Protein AF-A0A7S0QLI8-F1 (afdb_monomer_lite)

Sequence (250 aa):
MMLRKWISLLSIVDKEELALHLGVPSNIPEQQFENLIFNQLLIAASNPEIQKSFRTWSPSILIALAQCGQLRSALCNSSYEEQLHHDHPHCSHHPCHRETQILAGALRSSQSNLLNALEDGRRLQAALAESERLFQDAAAARDELRGRLLSTENEGAALRDRVSDLEEESQRIQMALEQSERDRDQSVQLGEILSDRVGELEHELLLHRSRYDAALERLRTYEDVVAWGGANDAAASAAPPPDPPTPTPA

Structure (mmCIF, N/CA/C/O backbone):
data_AF-A0A7S0QLI8-F1
#
_entry.id   AF-A0A7S0QLI8-F1
#
loop_
_atom_site.group_PDB
_atom_site.id
_atom_site.type_symbol
_atom_site.label_atom_id
_atom_site.label_alt_id
_atom_site.label_comp_id
_atom_site.label_asym_id
_atom_site.label_entity_id
_atom_site.label_seq_id
_atom_site.pdbx_PDB_ins_code
_atom_site.Cartn_x
_atom_site.Cartn_y
_atom_site.Cartn_z
_atom_site.occupancy
_atom_site.B_iso_or_equiv
_atom_site.auth_seq_id
_atom_site.auth_comp_id
_atom_site.auth_asym_id
_atom_site.auth_atom_id
_atom_site.pdbx_PDB_model_num
ATOM 1 N N . MET A 1 1 ? -18.492 1.416 77.262 1.00 50.75 1 MET A N 1
ATOM 2 C CA . MET A 1 1 ? -18.424 0.702 75.962 1.00 50.75 1 MET A CA 1
ATOM 3 C C . MET A 1 1 ? -19.467 1.198 74.946 1.00 50.75 1 MET A C 1
ATOM 5 O O . MET A 1 1 ? -19.145 1.258 73.768 1.00 50.75 1 MET A O 1
ATOM 9 N N . MET A 1 2 ? -20.667 1.620 75.376 1.00 52.66 2 MET A N 1
ATOM 10 C CA . MET A 1 2 ? -21.747 2.105 74.489 1.00 52.66 2 MET A CA 1
ATOM 11 C C . MET A 1 2 ? -21.433 3.428 73.759 1.00 52.66 2 MET A C 1
ATOM 13 O O . MET A 1 2 ? -21.710 3.529 72.569 1.00 52.66 2 MET A O 1
ATOM 17 N N . LEU A 1 3 ? -20.763 4.388 74.418 1.00 51.84 3 LEU A N 1
ATOM 18 C CA . LEU A 1 3 ? -20.371 5.668 73.798 1.00 51.84 3 LEU A CA 1
ATOM 19 C C . LEU A 1 3 ? -19.498 5.490 72.541 1.00 51.84 3 LEU A C 1
ATOM 21 O O . LEU A 1 3 ? -19.695 6.183 71.554 1.00 51.84 3 LEU A O 1
ATOM 25 N N . ARG A 1 4 ? -18.573 4.517 72.534 1.00 55.62 4 ARG A N 1
ATOM 26 C CA . ARG A 1 4 ? -17.672 4.286 71.387 1.00 55.62 4 ARG A CA 1
ATOM 27 C C . ARG A 1 4 ? -18.399 3.776 70.140 1.00 55.62 4 ARG A C 1
ATOM 29 O O . ARG A 1 4 ? -18.013 4.136 69.036 1.00 55.62 4 ARG A O 1
ATOM 36 N N . LYS A 1 5 ? -19.449 2.959 70.302 1.00 60.16 5 LYS A N 1
ATOM 37 C CA . LYS A 1 5 ? -20.289 2.521 69.171 1.00 60.16 5 LYS A CA 1
ATOM 38 C C . LYS A 1 5 ? -21.099 3.684 68.597 1.00 60.16 5 LYS A C 1
ATOM 40 O O . LYS A 1 5 ? -21.272 3.759 67.391 1.00 60.16 5 LYS A O 1
ATOM 45 N N . TRP A 1 6 ? -21.532 4.598 69.461 1.00 62.09 6 TRP A N 1
ATOM 46 C CA . TRP A 1 6 ? -22.263 5.805 69.083 1.00 62.09 6 TRP A CA 1
ATOM 47 C C . TRP A 1 6 ? -21.411 6.795 68.283 1.00 62.09 6 TRP A C 1
ATOM 49 O O . TRP A 1 6 ? -21.845 7.279 67.244 1.00 62.09 6 TRP A O 1
ATOM 59 N N . ILE A 1 7 ? -20.170 7.024 68.717 1.00 61.66 7 ILE A N 1
ATOM 60 C CA . ILE A 1 7 ? -19.207 7.890 68.017 1.00 61.66 7 ILE A CA 1
ATOM 61 C C . ILE A 1 7 ? -18.944 7.376 66.589 1.00 61.66 7 ILE A C 1
ATOM 63 O O . ILE A 1 7 ? -18.911 8.156 65.642 1.00 61.66 7 ILE A O 1
ATOM 67 N N . SER A 1 8 ? -18.862 6.054 66.402 1.00 62.56 8 SER A N 1
ATOM 68 C CA . SER A 1 8 ? -18.679 5.436 65.077 1.00 62.56 8 SER A CA 1
ATOM 69 C C . SER A 1 8 ? -19.907 5.517 64.158 1.00 62.56 8 SER A C 1
ATOM 71 O O . SER A 1 8 ? -19.781 5.260 62.965 1.00 62.56 8 SER A O 1
ATOM 73 N N . LEU A 1 9 ? -21.094 5.812 64.693 1.00 61.16 9 LEU A N 1
ATOM 74 C CA . LEU A 1 9 ? -22.314 6.012 63.902 1.00 61.16 9 LEU A CA 1
ATOM 75 C C . LEU A 1 9 ? -22.480 7.482 63.515 1.00 61.16 9 LEU A C 1
ATOM 77 O O . LEU A 1 9 ? -22.910 7.779 62.404 1.00 61.16 9 LEU A O 1
ATOM 81 N N . LEU A 1 10 ? -22.067 8.398 64.396 1.00 63.12 10 LEU A N 1
ATOM 82 C CA . LEU A 1 10 ? -22.012 9.830 64.104 1.00 63.12 10 LEU A CA 1
ATOM 83 C C . LEU A 1 10 ? -20.990 10.175 63.015 1.00 63.12 10 LEU A C 1
ATOM 85 O O . LEU A 1 10 ? -21.183 11.160 62.317 1.00 63.12 10 LEU A O 1
ATOM 89 N N . SER A 1 11 ? -19.951 9.357 62.806 1.00 67.31 11 SER A N 1
ATOM 90 C CA . SER A 1 11 ? -18.995 9.563 61.707 1.00 67.31 11 SER A CA 1
ATOM 91 C C . SER A 1 11 ? -19.577 9.306 60.312 1.00 67.31 11 SER A C 1
ATOM 93 O O . SER A 1 11 ? -18.925 9.622 59.323 1.00 67.31 11 SER A O 1
ATOM 95 N N . ILE A 1 12 ? -20.763 8.693 60.221 1.00 66.69 12 ILE A N 1
ATOM 96 C CA . ILE A 1 12 ? -21.468 8.418 58.957 1.00 66.69 12 ILE A CA 1
ATOM 97 C C . ILE A 1 12 ? -22.424 9.569 58.604 1.00 66.69 12 ILE A C 1
ATOM 99 O O . ILE A 1 12 ? -22.834 9.704 57.454 1.00 66.69 12 ILE A O 1
ATOM 103 N N . VAL A 1 13 ? -22.793 10.398 59.584 1.00 69.31 13 VAL A N 1
ATOM 104 C CA . VAL A 1 13 ? -23.743 11.496 59.402 1.00 69.31 13 VAL A CA 1
ATOM 105 C C . VAL A 1 13 ? -22.980 12.794 59.170 1.00 69.31 13 VAL A C 1
ATOM 107 O O . VAL A 1 13 ? -22.045 13.103 59.908 1.00 69.31 13 VAL A O 1
ATOM 110 N N . ASP A 1 14 ? -23.386 13.559 58.158 1.00 80.62 14 ASP A N 1
ATOM 111 C CA . ASP A 1 14 ? -22.805 14.872 57.896 1.00 80.62 14 ASP A CA 1
ATOM 112 C C . ASP A 1 14 ? -23.055 15.799 59.098 1.00 80.62 14 ASP A C 1
ATOM 114 O O . ASP A 1 14 ? -24.194 16.049 59.511 1.00 80.62 14 ASP A O 1
ATOM 118 N N . LYS A 1 15 ? -21.965 16.278 59.706 1.00 77.81 15 LYS A N 1
ATOM 119 C CA . LYS A 1 15 ? -22.008 17.109 60.912 1.00 77.81 15 LYS A CA 1
ATOM 120 C C . LYS A 1 15 ? -22.694 18.446 60.647 1.00 77.81 15 LYS A C 1
ATOM 122 O O . LYS A 1 15 ? -23.355 18.962 61.547 1.00 77.81 15 LYS A O 1
ATOM 127 N N . GLU A 1 16 ? -22.553 18.997 59.444 1.00 80.25 16 GLU A N 1
ATOM 128 C CA . GLU A 1 16 ? -23.154 20.284 59.088 1.00 80.25 16 GLU A CA 1
ATOM 129 C C . GLU A 1 16 ? -24.670 20.151 58.928 1.00 80.25 16 GLU A C 1
ATOM 131 O O . GLU A 1 16 ? -25.426 20.968 59.458 1.00 80.25 16 GLU A O 1
ATOM 136 N N . GLU A 1 17 ? -25.118 19.066 58.294 1.00 79.38 17 GLU A N 1
ATOM 137 C CA . GLU A 1 17 ? -26.537 18.738 58.142 1.00 79.38 17 GLU A CA 1
ATOM 138 C C . GLU A 1 17 ? -27.205 18.518 59.511 1.00 79.38 17 GLU A C 1
ATOM 140 O O . GLU A 1 17 ? -28.275 19.067 59.798 1.00 79.38 17 GLU A O 1
ATOM 145 N N . LEU A 1 18 ? -26.538 17.781 60.407 1.00 76.44 18 LEU A N 1
ATOM 146 C CA . LEU A 1 18 ? -27.054 17.508 61.747 1.00 76.44 18 LEU A CA 1
ATOM 147 C C . LEU A 1 18 ? -27.109 18.772 62.622 1.00 76.44 18 LEU A C 1
ATOM 149 O O . LEU A 1 18 ? -28.085 18.986 63.345 1.00 76.44 18 LEU A O 1
ATOM 153 N N . ALA A 1 19 ? -26.082 19.624 62.551 1.00 80.75 19 ALA A N 1
ATOM 154 C CA . ALA A 1 19 ? -26.035 20.891 63.278 1.00 80.75 19 ALA A CA 1
ATOM 155 C C . ALA A 1 19 ? -27.158 21.838 62.831 1.00 80.75 19 ALA A C 1
ATOM 157 O O . ALA A 1 19 ? -27.831 22.441 63.671 1.00 80.75 19 ALA A O 1
ATOM 158 N N . LEU A 1 20 ? -27.414 21.904 61.520 1.00 82.75 20 LEU A N 1
ATOM 159 C CA . LEU A 1 20 ? -28.476 22.715 60.932 1.00 82.75 20 LEU A CA 1
ATOM 160 C C . LEU A 1 20 ? -29.866 22.273 61.410 1.00 82.75 20 LEU A C 1
ATOM 162 O O . LEU A 1 20 ? -30.689 23.111 61.775 1.00 82.75 20 LEU A O 1
ATOM 166 N N . HIS A 1 21 ? -30.133 20.965 61.439 1.00 76.75 21 HIS A N 1
ATOM 167 C CA . HIS A 1 21 ? -31.430 20.429 61.868 1.00 76.75 21 HIS A CA 1
ATOM 168 C C . HIS A 1 21 ? -31.666 20.512 63.379 1.00 76.75 21 HIS A C 1
ATOM 170 O O . HIS A 1 21 ? -32.811 20.650 63.810 1.00 76.75 21 HIS A O 1
ATOM 176 N N . LEU A 1 22 ? -30.604 20.464 64.185 1.00 76.75 22 LEU A N 1
ATOM 177 C CA . LEU A 1 22 ? -30.690 20.574 65.644 1.00 76.75 22 LEU A CA 1
ATOM 178 C C . LEU A 1 22 ? -30.542 22.017 66.156 1.00 76.75 22 LEU A C 1
ATOM 180 O O . LEU A 1 22 ? -30.641 22.242 67.362 1.00 76.75 22 LEU A O 1
ATOM 184 N N . GLY A 1 23 ? -30.308 22.994 65.270 1.00 82.75 23 GLY A N 1
ATOM 185 C CA . GLY A 1 23 ? -30.101 24.397 65.642 1.00 82.75 23 GLY A CA 1
ATOM 186 C C . GLY A 1 23 ? -28.835 24.624 66.476 1.00 82.75 23 GLY A C 1
ATOM 187 O O . GLY A 1 23 ? -28.788 25.537 67.300 1.00 82.75 23 GLY A O 1
ATOM 188 N N . VAL A 1 24 ? -27.823 23.771 66.304 1.00 82.31 24 VAL A N 1
ATOM 189 C CA . VAL A 1 24 ? -26.560 23.823 67.047 1.00 82.31 24 VAL A CA 1
ATOM 190 C C . VAL A 1 24 ? -25.532 24.620 66.230 1.00 82.31 24 VAL A C 1
ATOM 192 O O . VAL A 1 24 ? -25.386 24.360 65.037 1.00 82.31 24 VAL A O 1
ATOM 195 N N . PRO A 1 25 ? -24.794 25.580 66.822 1.00 81.25 25 PRO A N 1
ATOM 196 C CA . PRO A 1 25 ? -23.741 26.287 66.099 1.00 81.25 25 PRO A CA 1
ATOM 197 C C . PRO A 1 25 ? -22.650 25.313 65.633 1.00 81.25 25 PRO A C 1
ATOM 199 O O . PRO A 1 25 ? -22.144 24.518 66.422 1.00 81.25 25 PRO A O 1
ATOM 202 N N . SER A 1 26 ? -22.249 2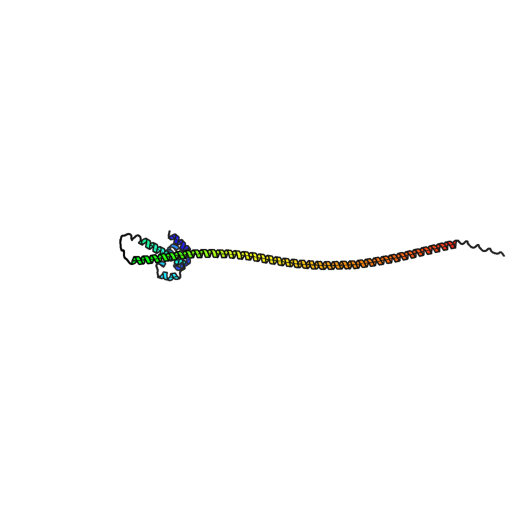5.402 64.364 1.00 79.81 26 SER A N 1
ATOM 203 C CA . SER A 1 26 ? -21.265 24.496 63.750 1.00 79.81 26 SER A CA 1
ATOM 204 C C . SER A 1 26 ? -19.826 24.694 64.250 1.00 79.81 26 SER A C 1
ATOM 206 O O . SER A 1 26 ? -18.979 23.837 64.030 1.00 79.81 26 SER A O 1
ATOM 208 N N . ASN A 1 27 ? -19.537 25.793 64.956 1.00 83.50 27 ASN A N 1
ATOM 209 C CA . ASN A 1 27 ? -18.181 26.171 65.377 1.00 83.50 27 ASN A CA 1
ATOM 210 C C . ASN A 1 27 ? -17.816 25.711 66.807 1.00 83.50 27 ASN A C 1
ATOM 212 O O . ASN A 1 27 ? -17.093 26.397 67.530 1.00 83.50 27 ASN A O 1
ATOM 216 N N . ILE A 1 28 ? -18.376 24.587 67.259 1.00 83.25 28 ILE A N 1
ATOM 217 C CA . ILE A 1 28 ? -18.139 24.036 68.601 1.00 83.25 28 ILE A CA 1
ATOM 218 C C . ILE A 1 28 ? -16.997 23.005 68.535 1.00 83.25 28 ILE A C 1
ATOM 220 O O . ILE A 1 28 ? -16.963 22.210 67.595 1.00 83.25 28 ILE A O 1
ATOM 224 N N . PRO A 1 29 ? -16.081 22.956 69.526 1.00 83.69 29 PRO A N 1
ATOM 225 C CA . PRO A 1 29 ? -15.058 21.915 69.599 1.00 83.69 29 PRO A CA 1
ATOM 226 C C . PRO A 1 29 ? -15.668 20.510 69.529 1.00 83.69 29 PRO A C 1
ATOM 228 O O . PRO A 1 29 ? -16.666 20.232 70.192 1.00 83.69 29 PRO A O 1
ATOM 231 N N . GLU A 1 30 ? -15.041 19.605 68.781 1.00 76.81 30 GLU A N 1
ATOM 232 C CA . GLU A 1 30 ? -15.589 18.283 68.436 1.00 76.81 30 GLU A CA 1
ATOM 233 C C . GLU A 1 30 ? -16.077 17.473 69.656 1.00 76.81 30 GLU A C 1
ATOM 235 O O . GLU A 1 30 ? -17.171 16.913 69.638 1.00 76.81 30 GLU A O 1
ATOM 240 N N . GLN A 1 31 ? -15.345 17.517 70.775 1.00 73.50 31 GLN A N 1
ATOM 241 C CA . GLN A 1 31 ? -15.744 16.846 72.024 1.00 73.50 31 GLN A CA 1
ATOM 242 C C . GLN A 1 31 ? -16.988 17.450 72.700 1.00 73.50 31 GLN A C 1
ATOM 244 O O . GLN A 1 31 ? -17.720 16.754 73.406 1.00 73.50 31 GLN A O 1
ATOM 249 N N . GLN A 1 32 ? -17.232 18.750 72.533 1.00 77.19 32 GLN A N 1
ATOM 250 C CA . GLN A 1 32 ? -18.434 19.407 73.055 1.00 77.19 32 GLN A CA 1
ATOM 251 C C . GLN A 1 32 ? -19.625 19.208 72.113 1.00 77.19 32 GLN A C 1
ATOM 253 O O . GLN A 1 32 ? -20.758 19.082 72.576 1.00 77.19 32 GLN A O 1
ATOM 258 N N . PHE A 1 33 ? -19.357 19.116 70.810 1.00 77.81 33 PHE A N 1
ATOM 259 C CA . PHE A 1 33 ? -20.353 18.873 69.773 1.00 77.81 33 PHE A CA 1
ATOM 260 C C . PHE A 1 33 ? -21.047 17.515 69.954 1.00 77.81 33 PHE A C 1
ATOM 262 O O . PHE A 1 33 ? -22.275 17.456 69.969 1.00 77.81 33 PHE A O 1
ATOM 269 N N . GLU A 1 34 ? -20.289 16.442 70.206 1.00 75.19 34 GLU A N 1
ATOM 270 C CA . GLU A 1 34 ? -20.844 15.095 70.417 1.00 75.19 34 GLU A CA 1
ATOM 271 C C . GLU A 1 34 ? -21.801 15.024 71.619 1.00 75.19 34 GLU A C 1
ATOM 273 O O . GLU A 1 34 ? -22.908 14.490 71.514 1.00 75.19 34 GLU A O 1
ATOM 278 N N . ASN A 1 35 ? -21.414 15.612 72.756 1.00 75.31 35 ASN A N 1
ATOM 279 C CA . ASN A 1 35 ? -22.240 15.629 73.968 1.00 75.31 35 ASN A CA 1
ATOM 280 C C . ASN A 1 35 ? -23.502 16.484 73.798 1.00 75.31 35 ASN A C 1
ATOM 282 O O . ASN A 1 35 ? -24.580 16.122 74.279 1.00 75.31 35 ASN A O 1
ATOM 286 N N . LEU A 1 36 ? -23.379 17.621 73.112 1.00 78.62 36 LEU A N 1
ATOM 287 C CA . LEU A 1 36 ? -24.499 18.519 72.864 1.00 78.62 36 LEU A CA 1
ATOM 288 C C . LEU A 1 36 ? -25.515 17.886 71.904 1.00 78.62 36 LEU A C 1
ATOM 290 O O . LEU A 1 36 ? -26.713 17.922 72.177 1.00 78.62 36 LEU A O 1
ATOM 294 N N . ILE A 1 37 ? -25.045 17.235 70.838 1.00 77.50 37 ILE A N 1
ATOM 295 C CA . ILE A 1 37 ? -25.891 16.500 69.892 1.00 77.50 37 ILE A CA 1
ATOM 296 C C . ILE A 1 37 ? -26.599 15.335 70.558 1.00 77.50 37 ILE A C 1
ATOM 298 O O . ILE A 1 37 ? -27.796 15.158 70.348 1.00 77.50 37 ILE A O 1
ATOM 302 N N . PHE A 1 38 ? -25.894 14.554 71.374 1.00 75.56 38 PHE A N 1
ATOM 303 C CA . PHE A 1 38 ? -26.502 13.428 72.073 1.00 75.56 38 PHE A CA 1
ATOM 304 C C . PHE A 1 38 ? -27.681 13.884 72.945 1.00 75.56 38 PHE A C 1
ATOM 306 O O . PHE A 1 38 ? -28.771 13.310 72.881 1.00 75.56 38 PHE A O 1
ATOM 313 N N . ASN A 1 39 ? -27.499 14.975 73.694 1.0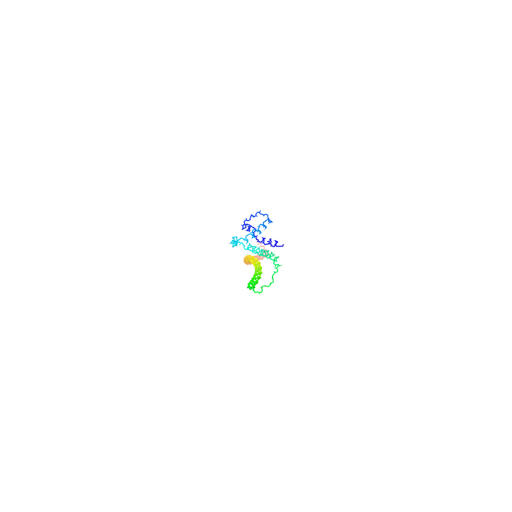0 78.00 39 ASN A N 1
ATOM 314 C CA . ASN A 1 39 ? -28.562 15.559 74.507 1.00 78.00 39 ASN A CA 1
ATOM 315 C C . ASN A 1 39 ? -29.711 16.110 73.652 1.00 78.00 39 ASN A C 1
ATOM 317 O O . ASN A 1 39 ? -30.872 15.850 73.961 1.00 78.00 39 ASN A O 1
ATOM 321 N N . GLN A 1 40 ? -29.416 16.809 72.554 1.00 78.00 40 GLN A N 1
ATOM 322 C CA . GLN A 1 40 ? -30.459 17.340 71.672 1.00 78.00 40 GLN A CA 1
ATOM 323 C C . GLN A 1 40 ? -31.241 16.240 70.947 1.00 78.00 40 GLN A C 1
ATOM 325 O O . GLN A 1 40 ? -32.457 16.346 70.815 1.00 78.00 40 GLN A O 1
ATOM 330 N N . LEU A 1 41 ? -30.594 15.139 70.558 1.00 73.38 41 LEU A N 1
ATOM 331 C CA . LEU A 1 41 ? -31.262 13.971 69.980 1.00 73.38 41 LEU A CA 1
ATOM 332 C C . LEU A 1 41 ? -32.151 13.258 71.005 1.00 73.38 41 LEU A C 1
ATOM 334 O O . LEU A 1 41 ? -33.245 12.818 70.656 1.00 73.38 41 LEU A O 1
ATOM 338 N N . LEU A 1 42 ? -31.741 13.182 72.276 1.00 72.38 42 LEU A N 1
ATOM 339 C CA . LEU A 1 42 ? -32.590 12.657 73.353 1.00 72.38 42 LEU A CA 1
ATOM 340 C C . LEU A 1 42 ? -33.814 13.545 73.619 1.00 72.38 42 LEU A C 1
ATOM 342 O O . LEU A 1 42 ? -34.913 13.027 73.847 1.00 72.38 42 LEU A O 1
ATOM 346 N N . ILE A 1 43 ? -33.644 14.868 73.568 1.00 76.25 43 ILE A N 1
ATOM 347 C CA . ILE A 1 43 ? -34.738 15.838 73.711 1.00 76.25 43 ILE A CA 1
ATOM 348 C C . ILE A 1 43 ? -35.687 15.746 72.510 1.00 76.25 43 ILE A C 1
ATOM 350 O O . ILE A 1 43 ? -36.896 15.615 72.701 1.00 76.25 43 ILE A O 1
ATOM 354 N N . ALA A 1 44 ? -35.154 15.720 71.285 1.00 71.00 44 ALA A N 1
ATOM 355 C CA . ALA A 1 44 ? -35.919 15.565 70.048 1.00 71.00 44 ALA A CA 1
ATOM 356 C C . ALA A 1 44 ? -36.704 14.247 70.018 1.00 71.00 44 ALA A C 1
ATOM 358 O O . ALA A 1 44 ? -37.889 14.237 69.691 1.00 71.00 44 ALA A O 1
ATOM 359 N N . ALA A 1 45 ? -36.088 13.143 70.449 1.00 68.12 45 ALA A N 1
ATOM 360 C CA . ALA A 1 45 ? -36.759 11.853 70.585 1.00 68.12 45 ALA A CA 1
ATOM 361 C C . ALA A 1 45 ? -37.883 11.868 71.635 1.00 68.12 45 ALA A C 1
ATOM 363 O O . ALA A 1 45 ? -38.780 11.032 71.573 1.00 68.12 45 ALA A O 1
ATOM 364 N N . SER A 1 46 ? -37.855 12.801 72.590 1.00 70.69 46 SER A N 1
ATOM 365 C CA . SER A 1 46 ? -38.847 12.915 73.666 1.00 70.69 46 SER A CA 1
ATOM 366 C C . SER A 1 46 ? -39.950 13.939 73.384 1.00 70.69 46 SER A C 1
ATOM 368 O O . SER A 1 46 ? -40.920 13.988 74.138 1.00 70.69 46 SER A O 1
ATOM 370 N N . ASN A 1 47 ? -39.820 14.755 72.333 1.00 76.44 47 ASN A N 1
ATOM 371 C CA . ASN A 1 47 ? -40.759 15.829 72.024 1.00 76.44 47 ASN A CA 1
ATOM 372 C C . ASN A 1 47 ? -41.628 15.477 70.796 1.00 76.44 47 ASN A C 1
ATOM 374 O O . ASN A 1 47 ? -41.116 15.461 69.674 1.00 76.44 47 ASN A O 1
ATOM 378 N N . PRO A 1 48 ? -42.944 15.246 70.963 1.00 70.06 48 PRO A N 1
ATOM 379 C CA . PRO A 1 48 ? -43.824 14.805 69.880 1.00 70.06 48 PRO A CA 1
ATOM 380 C C . PRO A 1 48 ? -44.008 15.846 68.765 1.00 70.06 48 PRO A C 1
ATOM 382 O O . PRO A 1 48 ? -44.317 15.469 67.638 1.00 70.06 48 PRO A O 1
ATOM 385 N N . GLU A 1 49 ? -43.792 17.138 69.034 1.00 72.56 49 GLU A N 1
ATOM 386 C CA . GLU A 1 49 ? -43.839 18.173 67.992 1.00 72.56 49 GLU A CA 1
ATOM 387 C C . GLU A 1 49 ? -42.617 18.103 67.064 1.00 72.56 49 GLU A C 1
ATOM 389 O O . GLU A 1 49 ? -42.748 18.299 65.858 1.00 72.56 49 GLU A O 1
ATOM 394 N N . ILE A 1 50 ? -41.446 17.728 67.595 1.00 70.38 50 ILE A N 1
ATOM 395 C CA . ILE A 1 50 ? -40.225 17.520 66.799 1.00 70.38 50 ILE A CA 1
ATOM 396 C C . ILE A 1 50 ? -40.316 16.204 66.017 1.00 70.38 50 ILE A C 1
ATOM 398 O O . ILE A 1 50 ? -39.905 16.134 64.864 1.00 70.38 50 ILE A O 1
ATOM 402 N N . GLN A 1 51 ? -40.954 15.175 66.577 1.00 67.94 51 GLN A N 1
ATOM 403 C CA . GLN A 1 51 ? -41.158 13.912 65.860 1.00 67.94 51 GLN A CA 1
ATOM 404 C C . GLN A 1 51 ? -41.990 14.069 64.574 1.00 67.94 51 GLN A C 1
ATOM 406 O O . GLN A 1 51 ? -41.824 13.293 63.633 1.00 67.94 51 GLN A O 1
ATOM 411 N N . LYS A 1 52 ? -42.863 15.085 64.486 1.00 73.88 52 LYS A N 1
ATOM 412 C CA . LYS A 1 52 ? -43.641 15.362 63.266 1.00 73.88 52 LYS A CA 1
ATOM 413 C C . LYS A 1 52 ? -42.759 15.807 62.094 1.00 73.88 52 LYS A C 1
ATOM 415 O O . LYS A 1 52 ? -43.123 15.538 60.949 1.00 73.88 52 LYS A O 1
ATOM 420 N N . SER A 1 53 ? -41.606 16.432 62.352 1.00 71.25 53 SER A N 1
ATOM 421 C CA . SER A 1 53 ? -40.666 16.866 61.308 1.00 71.25 53 SER A CA 1
ATOM 422 C C . SER A 1 53 ? -39.685 15.773 60.867 1.00 71.25 53 SER A C 1
ATOM 424 O O . SER A 1 53 ? -39.008 15.939 59.859 1.00 71.25 53 SER A O 1
ATOM 426 N N . PHE A 1 54 ? -39.674 14.602 61.514 1.00 71.62 54 PHE A N 1
ATOM 427 C CA . PHE A 1 54 ? -38.795 13.479 61.147 1.00 71.62 54 PHE A CA 1
ATOM 428 C C . PHE A 1 54 ? -38.991 12.960 59.720 1.00 71.62 54 PHE A C 1
ATOM 430 O O . PHE A 1 54 ? -38.089 12.346 59.160 1.00 71.62 54 PHE A O 1
ATOM 437 N N . ARG A 1 55 ? -40.135 13.239 59.085 1.00 63.91 55 ARG A N 1
ATOM 438 C CA . ARG A 1 55 ? -40.363 12.871 57.679 1.00 63.91 55 ARG A CA 1
ATOM 439 C C . ARG A 1 55 ? -39.431 13.587 56.700 1.00 63.91 55 ARG A C 1
ATOM 441 O O . ARG A 1 55 ? -39.293 13.114 55.579 1.00 63.91 55 ARG A O 1
ATOM 448 N N . THR A 1 56 ? -38.832 14.709 57.096 1.00 72.62 56 THR A N 1
ATOM 449 C CA . THR A 1 56 ? -37.915 15.484 56.249 1.00 72.62 56 THR A CA 1
ATOM 450 C C . THR A 1 56 ? -36.448 15.259 56.601 1.00 72.62 56 THR A C 1
ATOM 452 O O . THR A 1 56 ? -35.590 15.901 56.009 1.00 72.62 56 THR A O 1
ATOM 455 N N . TRP A 1 57 ? -36.153 14.400 57.578 1.00 76.06 57 TRP A N 1
ATOM 456 C CA . TRP A 1 57 ? -34.787 14.141 58.024 1.00 76.06 57 TRP A CA 1
ATOM 457 C C . TRP A 1 57 ? -34.152 13.051 57.167 1.00 76.06 57 TRP A C 1
ATOM 459 O O . TRP A 1 57 ? -34.840 12.134 56.706 1.00 76.06 57 TRP A O 1
ATOM 469 N N . SER A 1 58 ? -32.835 13.125 56.966 1.00 75.31 58 SER A N 1
ATOM 470 C CA . SER A 1 58 ? -32.138 12.101 56.197 1.00 75.31 58 SER A CA 1
ATOM 471 C C . SER A 1 58 ? -32.223 10.728 56.895 1.00 75.31 58 SER A C 1
ATOM 473 O O . SER A 1 58 ? -32.244 10.646 58.132 1.00 75.31 58 SER A O 1
ATOM 475 N N . PRO A 1 59 ? -32.284 9.617 56.132 1.00 71.19 59 PRO A N 1
ATOM 476 C CA . PRO A 1 59 ? -32.430 8.267 56.686 1.00 71.19 59 PRO A CA 1
ATOM 477 C C . PRO A 1 59 ? -31.381 7.913 57.748 1.00 71.19 59 PRO A C 1
ATOM 479 O O . PRO A 1 59 ? -31.688 7.216 58.715 1.00 71.19 59 PRO A O 1
ATOM 482 N N . SER A 1 60 ? -30.162 8.439 57.612 1.00 68.69 60 SER A N 1
ATOM 483 C CA . SER A 1 60 ? -29.066 8.239 58.562 1.00 68.69 60 SER A CA 1
ATOM 484 C C . SER A 1 60 ? -29.387 8.797 59.956 1.00 68.69 60 SER A C 1
ATOM 486 O O . SER A 1 60 ? -29.084 8.154 60.962 1.00 68.69 60 SER A O 1
ATOM 488 N N . ILE A 1 61 ? -30.074 9.942 60.036 1.00 69.56 61 ILE A N 1
ATOM 489 C CA . ILE A 1 61 ? -30.470 10.565 61.310 1.00 69.56 61 ILE A CA 1
ATOM 490 C C . ILE A 1 61 ? -31.605 9.770 61.970 1.00 69.56 61 ILE A C 1
ATOM 492 O O . ILE A 1 61 ? -31.617 9.576 63.188 1.00 69.56 61 ILE A O 1
ATOM 496 N N . LEU A 1 62 ? -32.536 9.241 61.171 1.00 69.62 62 LEU A N 1
ATOM 497 C CA . LEU A 1 62 ? -33.628 8.394 61.661 1.00 69.62 62 LEU A CA 1
ATOM 498 C C . LEU A 1 62 ? -33.117 7.069 62.240 1.00 69.62 62 LEU A C 1
ATOM 500 O O . LEU A 1 62 ? -33.606 6.622 63.279 1.00 69.62 62 LEU A O 1
ATOM 504 N N . ILE A 1 63 ? -32.102 6.466 61.613 1.00 71.44 63 ILE A N 1
ATOM 505 C CA . ILE A 1 63 ? -31.439 5.257 62.121 1.00 71.44 63 ILE A CA 1
ATOM 506 C C . ILE A 1 63 ? -30.744 5.546 63.456 1.00 71.44 63 ILE A C 1
ATOM 508 O O . ILE A 1 63 ? -30.899 4.767 64.400 1.00 71.44 63 ILE A O 1
ATOM 512 N N . ALA A 1 64 ? -30.039 6.678 63.564 1.00 68.25 64 ALA A N 1
ATOM 513 C CA . ALA A 1 64 ? -29.411 7.096 64.813 1.00 68.25 64 ALA A CA 1
ATOM 514 C C . ALA A 1 64 ? -30.458 7.256 65.932 1.00 68.25 64 ALA A C 1
ATOM 516 O O . ALA A 1 64 ? -30.322 6.639 66.988 1.00 68.25 64 ALA A O 1
ATOM 517 N N . LEU A 1 65 ? -31.558 7.976 65.679 1.00 66.81 65 LEU A N 1
ATOM 518 C CA . LEU A 1 65 ? -32.659 8.169 66.635 1.00 66.81 65 LEU A CA 1
ATOM 519 C C . LEU A 1 65 ? -33.335 6.860 67.069 1.00 66.81 65 LEU A C 1
ATOM 521 O O . LEU A 1 65 ? -33.638 6.683 68.252 1.00 66.81 65 LEU A O 1
ATOM 525 N N . ALA A 1 66 ? -33.556 5.927 66.141 1.00 67.38 66 ALA A N 1
ATOM 526 C CA . ALA A 1 66 ? -34.129 4.620 66.454 1.00 67.38 66 ALA A CA 1
ATOM 527 C C . ALA A 1 66 ? -33.225 3.824 67.412 1.00 67.38 66 ALA A C 1
ATOM 529 O O . ALA A 1 66 ? -33.707 3.204 68.364 1.00 67.38 66 ALA A O 1
ATOM 530 N N . GLN A 1 67 ? -31.907 3.903 67.220 1.00 69.00 67 GLN A N 1
ATOM 531 C CA . GLN A 1 67 ? -30.930 3.289 68.117 1.00 69.00 67 GLN A CA 1
ATOM 532 C C . GLN A 1 67 ? -30.852 4.011 69.477 1.00 69.00 67 GLN A C 1
ATOM 534 O O . GLN A 1 67 ? -30.701 3.345 70.505 1.00 69.00 67 GLN A O 1
ATOM 539 N N . CYS A 1 68 ? -31.056 5.338 69.537 1.00 66.75 68 CYS A N 1
ATOM 540 C CA . CYS A 1 68 ? -31.241 6.067 70.804 1.00 66.75 68 CYS A CA 1
ATOM 541 C C . CYS A 1 68 ? -32.458 5.558 71.581 1.00 66.75 68 CYS A C 1
ATOM 543 O O . CYS A 1 68 ? -32.389 5.360 72.794 1.00 66.75 68 CYS A O 1
ATOM 545 N N . GLY A 1 69 ? -33.582 5.354 70.887 1.00 64.06 69 GLY A N 1
ATOM 546 C CA . GLY A 1 69 ? -34.822 4.850 71.477 1.00 64.06 69 GLY A CA 1
ATOM 547 C C . GLY A 1 69 ? -34.642 3.454 72.075 1.00 64.06 69 GLY A C 1
ATOM 548 O O . GLY A 1 69 ? -35.061 3.206 73.207 1.00 64.06 69 GLY A O 1
ATOM 549 N N . GLN A 1 70 ? -33.928 2.575 71.365 1.00 62.06 70 GLN A N 1
ATOM 550 C CA . GLN A 1 70 ? -33.556 1.249 71.865 1.00 62.06 70 GLN A CA 1
ATOM 551 C C . GLN A 1 70 ? -32.664 1.336 73.112 1.00 62.06 70 GLN A C 1
ATOM 553 O O . GLN A 1 70 ? -32.933 0.654 74.101 1.00 62.06 70 GLN A O 1
ATOM 558 N N . LEU A 1 71 ? -31.670 2.229 73.126 1.00 56.75 71 LEU A N 1
ATOM 559 C CA . LEU A 1 71 ? -30.824 2.469 74.302 1.00 56.75 71 LEU A CA 1
ATOM 560 C C . LEU A 1 71 ? -31.619 2.985 75.504 1.00 56.75 71 LEU A C 1
ATOM 562 O O . LEU A 1 71 ? -31.389 2.537 76.624 1.00 56.75 71 LEU A O 1
ATOM 566 N N . ARG A 1 72 ? -32.587 3.880 75.285 1.00 57.25 72 ARG A N 1
ATOM 567 C CA . ARG A 1 72 ? -33.460 4.378 76.353 1.00 57.25 72 ARG A CA 1
ATOM 568 C C . ARG A 1 72 ? -34.346 3.270 76.914 1.00 57.25 72 ARG A C 1
ATOM 570 O O . ARG A 1 72 ? -34.445 3.149 78.129 1.00 57.25 72 ARG A O 1
ATOM 577 N N . SER A 1 73 ? -34.934 2.433 76.059 1.00 57.66 73 SER A N 1
ATOM 578 C CA . SER A 1 73 ? -35.707 1.273 76.521 1.00 57.66 73 SER A CA 1
ATOM 579 C C . SER A 1 73 ? -34.845 0.273 77.303 1.00 57.66 73 SER A C 1
ATOM 581 O O . SER A 1 73 ? -35.291 -0.244 78.322 1.00 57.66 73 SER A O 1
ATOM 583 N N . ALA A 1 74 ? -33.582 0.076 76.906 1.00 52.25 74 ALA A N 1
ATOM 584 C CA . ALA A 1 74 ? -32.639 -0.778 77.624 1.00 52.25 74 ALA A CA 1
ATOM 585 C C . ALA A 1 74 ? -32.242 -0.195 78.994 1.00 52.25 74 ALA A C 1
ATOM 587 O O . ALA A 1 74 ? -32.160 -0.934 79.972 1.00 52.25 74 ALA A O 1
ATOM 588 N N . LEU A 1 75 ? -32.050 1.125 79.088 1.00 50.53 75 LEU A N 1
ATOM 589 C CA . LEU A 1 75 ? -31.747 1.817 80.347 1.00 50.53 75 LEU A CA 1
ATOM 590 C C . LEU A 1 75 ? -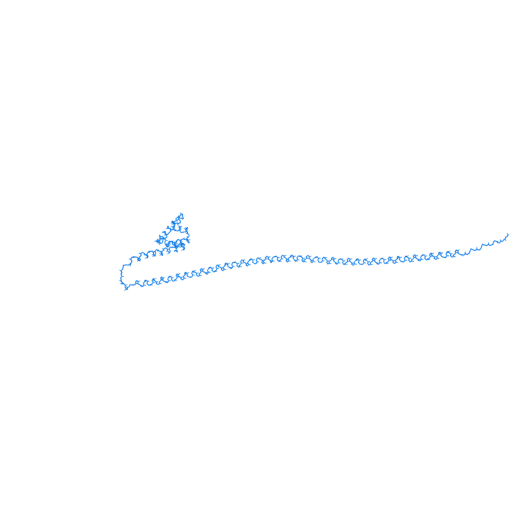32.963 1.877 81.289 1.00 50.53 75 LEU A C 1
ATOM 592 O O . LEU A 1 75 ? -32.807 1.715 82.495 1.00 50.53 75 LEU A O 1
ATOM 596 N N . CYS A 1 76 ? -34.178 2.047 80.758 1.00 52.31 76 CYS A N 1
ATOM 597 C CA . CYS A 1 76 ? -35.408 1.995 81.553 1.00 52.31 76 CYS A CA 1
ATOM 598 C C . CYS A 1 76 ? -35.719 0.578 82.060 1.00 52.31 76 CYS A C 1
ATOM 600 O O . CYS A 1 76 ? -36.133 0.440 83.206 1.00 52.31 76 CYS A O 1
ATOM 602 N N . ASN A 1 77 ? -35.470 -0.466 81.260 1.00 46.56 77 ASN A N 1
ATOM 603 C CA . ASN A 1 77 ? -35.664 -1.854 81.696 1.00 46.56 77 ASN A CA 1
ATOM 604 C C . ASN A 1 77 ? -34.611 -2.289 82.728 1.00 46.56 77 ASN A C 1
ATOM 606 O O . ASN A 1 77 ? -34.955 -2.947 83.704 1.00 46.56 77 ASN A O 1
ATOM 610 N N . SER A 1 78 ? -33.359 -1.842 82.581 1.00 48.38 78 SER A N 1
ATOM 611 C CA . SER A 1 78 ? -32.295 -2.071 83.571 1.00 48.38 78 SER A CA 1
ATOM 612 C C . SER A 1 78 ? -32.602 -1.448 84.937 1.00 48.38 78 SER A C 1
ATOM 614 O O . SER A 1 78 ? -32.203 -2.009 85.949 1.00 48.38 78 SER A O 1
ATOM 616 N N . SER A 1 79 ? -33.312 -0.316 84.984 1.00 45.94 79 SER A N 1
ATOM 617 C CA . SER A 1 79 ? -33.709 0.325 86.245 1.00 45.94 79 SER A CA 1
ATOM 618 C C . SER A 1 79 ? -34.950 -0.310 86.885 1.00 45.94 79 SER A C 1
ATOM 620 O O . SER A 1 79 ? -35.203 -0.059 88.061 1.00 45.94 79 SER A O 1
ATOM 622 N N . TYR A 1 80 ? -35.737 -1.087 86.134 1.00 43.34 80 TYR A N 1
ATOM 623 C CA . TYR A 1 80 ? -36.969 -1.712 86.629 1.00 43.34 80 TYR A CA 1
ATOM 624 C C . TYR A 1 80 ? -36.753 -3.149 87.128 1.00 43.34 80 TYR A C 1
ATOM 626 O O . TYR A 1 80 ? -37.486 -3.602 88.006 1.00 43.34 80 TYR A O 1
ATOM 634 N N . GLU A 1 81 ? -35.735 -3.859 86.628 1.00 44.03 81 GLU A N 1
ATOM 635 C CA . GLU A 1 81 ? -35.409 -5.215 87.102 1.00 44.03 81 GLU A CA 1
ATOM 636 C C . GLU A 1 81 ? -34.747 -5.242 88.492 1.00 44.03 81 GLU A C 1
ATOM 638 O O . GLU A 1 81 ? -34.827 -6.257 89.178 1.00 44.03 81 GLU A O 1
ATOM 643 N N . GLU A 1 82 ? -34.183 -4.130 88.976 1.00 46.97 82 GLU A N 1
ATOM 644 C CA . GLU A 1 82 ? -33.523 -4.083 90.293 1.00 46.97 82 GLU A CA 1
ATOM 645 C C . GLU A 1 82 ? -34.475 -3.770 91.472 1.00 46.97 82 GLU A C 1
ATOM 647 O O . GLU A 1 82 ? -34.050 -3.760 92.625 1.00 46.97 82 GLU A O 1
ATOM 652 N N . GLN A 1 83 ? -35.778 -3.560 91.222 1.00 46.50 83 GLN A N 1
ATOM 653 C CA . GLN A 1 83 ? -36.774 -3.250 92.268 1.00 46.50 83 GLN A CA 1
ATOM 654 C C . GLN A 1 83 ? -37.949 -4.236 92.382 1.00 46.50 83 GLN A C 1
ATOM 656 O O . GLN A 1 83 ? -38.808 -4.055 93.242 1.00 46.50 83 GLN A O 1
ATOM 661 N N . LEU A 1 84 ? -37.986 -5.310 91.588 1.00 48.16 84 LEU A N 1
ATOM 662 C CA . LEU A 1 84 ? -39.097 -6.281 91.587 1.00 48.16 84 LEU A CA 1
ATOM 663 C C . LEU A 1 84 ? -38.754 -7.651 92.197 1.00 48.16 84 LEU A C 1
ATOM 665 O O . LEU A 1 84 ? -39.483 -8.622 92.005 1.00 48.16 84 LEU A O 1
ATOM 669 N N . HIS A 1 85 ? -37.699 -7.724 93.014 1.00 44.94 85 HIS A N 1
ATOM 670 C CA . HIS A 1 85 ? -37.362 -8.903 93.822 1.00 44.94 85 HIS A CA 1
ATOM 671 C C . HIS A 1 85 ? -37.985 -8.896 95.230 1.00 44.94 85 HIS A C 1
ATOM 673 O O . HIS A 1 85 ? -37.365 -9.346 96.191 1.00 44.94 85 HIS A O 1
ATOM 679 N N . HIS A 1 86 ? -39.230 -8.433 95.365 1.00 46.16 86 HIS A N 1
ATOM 680 C CA . HIS A 1 86 ? -40.044 -8.714 96.550 1.00 46.16 86 HIS A CA 1
ATOM 681 C C . HIS A 1 86 ? -41.359 -9.391 96.158 1.00 46.16 86 HIS A C 1
ATOM 683 O O . HIS A 1 86 ? -42.290 -8.766 95.661 1.00 46.16 86 HIS A O 1
ATOM 689 N N . ASP A 1 87 ? -41.337 -10.710 96.357 1.00 49.00 87 ASP A N 1
ATOM 690 C CA . ASP A 1 87 ? -42.418 -11.588 96.793 1.00 49.00 87 ASP A CA 1
ATOM 691 C C . ASP A 1 87 ? -43.844 -11.237 96.359 1.00 49.00 87 ASP A C 1
ATOM 693 O O . ASP A 1 87 ? -44.543 -10.482 97.023 1.00 49.00 87 ASP A O 1
ATOM 697 N N . HIS A 1 88 ? -44.345 -11.954 95.349 1.00 41.84 88 HIS A N 1
ATOM 698 C CA . HIS A 1 88 ? -45.718 -12.453 95.408 1.00 41.84 88 HIS A CA 1
ATOM 699 C C . HIS A 1 88 ? -45.875 -13.766 94.627 1.00 41.84 88 HIS A C 1
ATOM 701 O O . HIS A 1 88 ? -45.603 -13.807 93.424 1.00 41.84 88 HIS A O 1
ATOM 707 N N . PRO A 1 89 ? -46.340 -14.850 95.276 1.00 51.38 89 PRO A N 1
ATOM 708 C CA . PRO A 1 89 ? -46.647 -16.093 94.598 1.00 51.38 89 PRO A CA 1
ATOM 709 C C . PRO A 1 89 ? -48.114 -16.129 94.134 1.00 51.38 89 PRO A C 1
ATOM 711 O O . PRO A 1 89 ? -49.019 -15.628 94.796 1.00 51.38 89 PRO A O 1
ATOM 714 N N . HIS A 1 90 ? -48.318 -16.807 93.004 1.00 51.56 90 HIS A N 1
ATOM 715 C CA . HIS A 1 90 ? -49.572 -17.391 92.517 1.00 51.56 90 HIS A CA 1
ATOM 716 C C . HIS A 1 90 ? -50.755 -16.450 92.208 1.00 51.56 90 HIS A C 1
ATOM 718 O O . HIS A 1 90 ? -51.673 -16.262 92.998 1.00 51.56 90 HIS A O 1
ATOM 724 N N . CYS A 1 91 ? -50.829 -16.024 90.944 1.00 42.09 91 CYS A N 1
ATOM 725 C CA . CYS A 1 91 ? -52.097 -15.751 90.259 1.00 42.09 91 CYS A CA 1
ATOM 726 C C . CYS A 1 91 ? -52.135 -16.514 88.928 1.00 42.09 91 CYS A C 1
ATOM 728 O O . CYS A 1 91 ? -51.911 -15.980 87.843 1.00 42.09 91 CYS A O 1
ATOM 730 N N . SER A 1 92 ? -52.391 -17.816 89.021 1.00 47.22 92 SER A N 1
ATOM 731 C CA . SER A 1 92 ? -52.727 -18.675 87.889 1.00 47.22 92 SER A CA 1
ATOM 732 C C . SER A 1 92 ? -54.199 -18.464 87.537 1.00 47.22 92 SER A C 1
ATOM 734 O O . SER A 1 92 ? -55.048 -19.074 88.171 1.00 47.22 92 SER A O 1
ATOM 736 N N . HIS A 1 93 ? -54.469 -17.543 86.606 1.00 50.84 93 HIS A N 1
ATOM 737 C CA . HIS A 1 93 ? -55.665 -17.395 85.749 1.00 50.84 93 HIS A CA 1
ATOM 738 C C . HIS A 1 93 ? -55.913 -15.904 85.472 1.00 50.84 93 HIS A C 1
ATOM 740 O O . HIS A 1 93 ? -56.838 -15.303 86.007 1.00 50.84 93 HIS A O 1
ATOM 746 N N . HIS A 1 94 ? -55.075 -15.293 84.625 1.00 47.12 94 HIS A N 1
ATOM 747 C CA . HIS A 1 94 ? -55.288 -13.920 84.158 1.00 47.12 94 HIS A CA 1
ATOM 748 C C . HIS A 1 94 ? -55.175 -13.837 82.622 1.00 47.12 94 HIS A C 1
ATOM 750 O O . HIS A 1 94 ? -54.212 -14.373 82.062 1.00 47.12 94 HIS A O 1
ATOM 756 N N . PRO A 1 95 ? -56.102 -13.149 81.921 1.00 55.81 95 PRO A N 1
ATOM 757 C CA . PRO A 1 95 ? -56.049 -12.920 80.469 1.00 55.81 95 PRO A CA 1
ATOM 758 C C . PRO A 1 95 ? -54.733 -12.298 79.953 1.00 55.81 95 PRO A C 1
ATOM 760 O O . PRO A 1 95 ? -54.402 -12.478 78.781 1.00 55.81 95 PRO A O 1
ATOM 763 N N . CYS A 1 96 ? -53.922 -11.693 80.829 1.00 56.47 96 CYS A N 1
ATOM 764 C CA . CYS A 1 96 ? -52.589 -11.167 80.518 1.00 56.47 96 CYS A CA 1
ATOM 765 C C . CYS A 1 96 ? -51.610 -12.204 79.939 1.00 56.47 96 CYS A C 1
ATOM 767 O O . CYS A 1 96 ? -50.724 -11.835 79.174 1.00 56.47 96 CYS A O 1
ATOM 769 N N . HIS A 1 97 ? -51.739 -13.501 80.253 1.00 62.31 97 HIS A N 1
ATOM 770 C CA . HIS A 1 97 ? -50.804 -14.504 79.718 1.00 62.31 97 HIS A CA 1
ATOM 771 C C . HIS A 1 97 ? -51.022 -14.771 78.215 1.00 62.31 97 HIS A C 1
ATOM 773 O O . HIS A 1 97 ? -50.096 -15.141 77.489 1.00 62.31 97 HIS A O 1
ATOM 779 N N . ARG A 1 98 ? -52.250 -14.565 77.725 1.00 67.69 98 ARG A N 1
ATOM 780 C CA . ARG A 1 98 ? -52.577 -14.750 76.308 1.00 67.69 98 ARG A CA 1
ATOM 781 C C . ARG A 1 98 ? -52.049 -13.587 75.471 1.00 67.69 98 ARG A C 1
ATOM 783 O O . ARG A 1 98 ? -51.496 -13.809 74.400 1.00 67.69 98 ARG A O 1
ATOM 790 N N . GLU A 1 99 ? -52.154 -12.368 75.989 1.00 74.44 99 GLU A N 1
ATOM 791 C CA . GLU A 1 99 ? -51.619 -11.167 75.339 1.00 74.44 99 GLU A CA 1
ATOM 792 C C . GLU A 1 99 ? -50.087 -11.184 75.275 1.00 74.44 99 GLU A C 1
ATOM 794 O O . GLU A 1 99 ? -49.516 -10.908 74.218 1.00 74.44 99 GLU A O 1
ATOM 799 N N . THR A 1 100 ? -49.404 -11.614 76.343 1.00 75.19 100 THR A N 1
ATOM 800 C CA . THR A 1 100 ? -47.937 -11.753 76.329 1.00 75.19 100 THR A CA 1
ATOM 801 C C . THR A 1 100 ? -47.456 -12.824 75.347 1.00 75.19 100 THR A C 1
ATOM 803 O O . THR A 1 100 ? -46.445 -12.620 74.675 1.00 75.19 100 THR A O 1
ATOM 806 N N . GLN A 1 101 ? -48.189 -13.932 75.182 1.00 79.00 101 GLN A N 1
ATOM 807 C CA . GLN A 1 101 ? -47.869 -14.944 74.166 1.00 79.00 101 GLN A CA 1
ATOM 808 C C . GLN A 1 101 ? -48.048 -14.424 72.732 1.00 79.00 101 GLN A C 1
ATOM 810 O O . GLN A 1 101 ? -47.207 -14.718 71.878 1.00 79.00 101 GLN A O 1
ATOM 815 N N . ILE A 1 102 ? -49.097 -13.637 72.465 1.00 83.62 102 ILE A N 1
ATOM 816 C CA . ILE A 1 102 ? -49.346 -13.033 71.145 1.00 83.62 102 ILE A CA 1
ATOM 817 C C . ILE A 1 102 ? -48.240 -12.028 70.798 1.00 83.62 102 ILE A C 1
ATOM 819 O O . ILE A 1 102 ? -47.667 -12.098 69.710 1.00 83.62 102 ILE A O 1
ATOM 823 N N . LEU A 1 103 ? -47.879 -11.146 71.735 1.00 80.19 103 LEU A N 1
ATOM 824 C CA . LEU A 1 103 ? -46.808 -10.163 71.543 1.00 80.19 103 LEU A CA 1
ATOM 825 C C . LEU A 1 103 ? -45.439 -10.829 71.355 1.00 80.19 103 LEU A C 1
ATOM 827 O O . LEU A 1 103 ? -44.687 -10.448 70.459 1.00 80.19 103 LEU A O 1
ATOM 831 N N . ALA A 1 104 ? -45.129 -11.869 72.134 1.00 80.75 104 ALA A N 1
ATOM 832 C CA . ALA A 1 104 ? -43.897 -12.636 71.962 1.00 80.75 104 ALA A CA 1
ATOM 833 C C . ALA A 1 104 ? -43.848 -13.358 70.602 1.00 80.75 104 ALA A C 1
ATOM 835 O O . ALA A 1 104 ? -42.781 -13.465 69.996 1.00 80.75 104 ALA A O 1
ATOM 836 N N . GLY A 1 105 ? -44.993 -13.836 70.102 1.00 89.56 105 GLY A N 1
ATOM 837 C CA . GLY A 1 105 ? -45.121 -14.385 68.752 1.00 89.56 105 GLY A CA 1
ATOM 838 C C . GLY A 1 105 ? -44.828 -13.344 67.670 1.00 89.56 105 GLY A C 1
ATOM 839 O O . GLY A 1 105 ? -43.977 -13.586 66.815 1.00 89.56 105 GLY A O 1
ATOM 840 N N . ALA A 1 106 ? -45.463 -12.172 67.758 1.00 88.00 106 ALA A N 1
ATOM 841 C CA . ALA A 1 106 ? -45.274 -11.067 66.818 1.00 88.00 106 ALA A CA 1
ATOM 842 C C . ALA A 1 106 ? -43.825 -10.543 66.800 1.00 88.00 106 ALA A C 1
ATOM 844 O O . ALA A 1 106 ? -43.276 -10.241 65.736 1.00 88.00 106 ALA A O 1
ATOM 845 N N . LEU A 1 107 ? -43.175 -10.484 67.966 1.00 89.50 107 LEU A N 1
ATOM 846 C CA . LEU A 1 107 ? -41.776 -10.079 68.077 1.00 89.50 107 LEU A CA 1
ATOM 847 C C . LEU A 1 107 ? -40.841 -11.090 67.404 1.00 89.50 107 LEU A C 1
ATOM 849 O O . LEU A 1 107 ? -39.967 -10.687 66.640 1.00 89.50 107 LEU A O 1
ATOM 853 N N . ARG A 1 108 ? -41.051 -12.397 67.619 1.00 91.31 108 ARG A N 1
ATOM 854 C CA . ARG A 1 108 ? -40.257 -13.445 66.956 1.00 91.31 108 ARG A CA 1
ATOM 855 C C . ARG A 1 108 ? -40.432 -13.425 65.439 1.00 91.31 108 ARG A C 1
ATOM 857 O O . ARG A 1 108 ? -39.439 -13.532 64.724 1.00 91.31 108 ARG A O 1
ATOM 864 N N . SER A 1 109 ? -41.657 -13.238 64.939 1.00 91.75 109 SER A N 1
ATOM 865 C CA . SER A 1 109 ? -41.880 -13.096 63.494 1.00 91.75 109 SER A CA 1
ATOM 866 C C . SER A 1 109 ? -41.213 -11.840 62.933 1.00 91.75 109 SER A C 1
ATOM 868 O O . SER A 1 109 ? -40.576 -11.904 61.887 1.00 91.75 109 SER A O 1
ATOM 870 N N . SER A 1 110 ? -41.285 -10.714 63.651 1.00 93.12 110 SER A N 1
ATOM 871 C CA . SER A 1 110 ? -40.613 -9.471 63.255 1.00 93.12 110 SER A CA 1
ATOM 872 C C . SER A 1 110 ? -39.091 -9.640 63.204 1.00 93.12 110 SER A C 1
ATOM 874 O O . SER A 1 110 ? -38.450 -9.266 62.223 1.00 93.12 110 SER A O 1
ATOM 876 N N . GLN A 1 111 ? -38.512 -10.293 64.212 1.00 93.31 111 GLN A N 1
ATOM 877 C CA . GLN A 1 111 ? -37.083 -10.581 64.261 1.00 93.31 111 GLN A CA 1
ATOM 878 C C . GLN A 1 111 ? -36.642 -11.507 63.118 1.00 93.31 111 GLN A C 1
ATOM 880 O O . GLN A 1 111 ? -35.626 -11.238 62.483 1.00 93.31 111 GLN A O 1
ATOM 885 N N . SER A 1 112 ? -37.415 -12.555 62.813 1.00 94.19 112 SER A N 1
ATOM 886 C CA . SER A 1 112 ? -37.143 -13.429 61.666 1.00 94.19 112 SER A CA 1
ATOM 887 C C . SER A 1 112 ? -37.191 -12.662 60.343 1.00 94.19 112 SER A C 1
ATOM 889 O O . SER A 1 112 ? -36.321 -12.855 59.500 1.00 94.19 112 SER A O 1
ATOM 891 N N . ASN A 1 113 ? -38.164 -11.763 60.169 1.00 95.19 113 ASN A N 1
ATOM 892 C CA . ASN A 1 113 ? -38.282 -10.947 58.959 1.00 95.19 113 ASN A CA 1
ATOM 893 C C . ASN A 1 113 ? -37.092 -9.993 58.797 1.00 95.19 113 ASN A C 1
ATOM 895 O O . ASN A 1 113 ? -36.567 -9.850 57.697 1.00 95.19 113 ASN A O 1
ATOM 899 N N . LEU A 1 114 ? -36.636 -9.374 59.891 1.00 93.12 114 LEU A N 1
ATOM 900 C CA . LEU A 1 114 ? -35.451 -8.513 59.884 1.00 93.12 114 LEU A CA 1
ATOM 901 C C . LEU A 1 114 ? -34.176 -9.290 59.549 1.00 93.12 114 LEU A C 1
ATOM 903 O O . LEU A 1 114 ? -33.350 -8.800 58.784 1.00 93.12 114 LEU A O 1
ATOM 907 N N . LEU A 1 115 ? -34.015 -10.499 60.094 1.00 95.50 115 LEU A N 1
ATOM 908 C CA . LEU A 1 115 ? -32.870 -11.353 59.774 1.00 95.50 115 LEU A CA 1
ATOM 909 C C . LEU A 1 115 ? -32.868 -11.763 58.297 1.00 95.50 115 LEU A C 1
ATOM 911 O O . LEU A 1 115 ? -31.830 -11.642 57.651 1.00 95.50 115 LEU A O 1
ATOM 915 N N . ASN A 1 116 ? -34.023 -12.149 57.748 1.00 95.75 116 ASN A N 1
ATOM 916 C CA . ASN A 1 116 ? -34.153 -12.473 56.326 1.00 95.75 116 ASN A CA 1
ATOM 917 C C . ASN A 1 116 ? -33.823 -11.259 55.442 1.00 95.75 116 ASN A C 1
ATOM 919 O O . ASN A 1 116 ? -33.026 -11.374 54.517 1.00 95.75 116 ASN A O 1
ATOM 923 N N . ALA A 1 117 ? -34.345 -10.074 55.775 1.00 94.44 117 ALA A N 1
ATOM 924 C CA . ALA A 1 117 ? -34.058 -8.847 55.029 1.00 94.44 117 ALA A CA 1
ATOM 925 C C . ALA A 1 117 ? -32.565 -8.464 55.062 1.00 94.44 117 ALA A C 1
ATOM 927 O O . ALA A 1 117 ? -32.022 -7.979 54.070 1.00 94.44 117 ALA A O 1
ATOM 928 N N . LEU A 1 118 ? -31.881 -8.695 56.187 1.00 95.81 118 LEU A N 1
ATOM 929 C CA . LEU A 1 118 ? -30.433 -8.492 56.291 1.00 95.81 118 LEU A CA 1
ATOM 930 C C . LEU A 1 118 ? -29.649 -9.493 55.437 1.00 95.81 118 LEU A C 1
ATOM 932 O O . LEU A 1 118 ? -28.634 -9.126 54.843 1.00 95.81 118 LEU A O 1
ATOM 936 N N . GLU A 1 119 ? -30.093 -10.747 55.379 1.00 97.06 119 GLU A N 1
ATOM 937 C CA . GLU A 1 119 ? -29.472 -11.759 54.527 1.00 97.06 119 GLU A CA 1
ATOM 938 C C . GLU A 1 119 ? -29.661 -11.432 53.040 1.00 97.06 119 GLU A C 1
ATOM 940 O O . GLU A 1 119 ? -28.690 -11.458 52.280 1.00 97.06 119 GLU A O 1
ATOM 945 N N . ASP A 1 120 ? -30.864 -11.020 52.642 1.00 97.44 120 ASP A N 1
ATOM 946 C CA . ASP A 1 120 ? -31.155 -10.567 51.280 1.00 97.44 120 ASP A CA 1
ATOM 947 C C . ASP A 1 120 ? -30.324 -9.331 50.909 1.00 97.44 120 ASP A C 1
ATOM 949 O O . ASP A 1 120 ? -29.737 -9.278 49.828 1.00 97.44 120 ASP A O 1
ATOM 953 N N . GLY A 1 121 ? -30.173 -8.374 51.832 1.00 97.31 121 GLY A N 1
ATOM 954 C CA . GLY A 1 121 ? -29.304 -7.211 51.642 1.00 97.31 121 GLY A CA 1
ATOM 955 C C . GLY A 1 121 ? -27.842 -7.592 51.384 1.00 97.31 121 GLY A C 1
ATOM 956 O O . GLY A 1 121 ? -27.208 -7.036 50.488 1.00 97.31 121 GLY A O 1
ATOM 957 N N . ARG A 1 122 ? -27.310 -8.590 52.103 1.00 97.56 122 ARG A N 1
ATOM 958 C CA . ARG A 1 122 ? -25.946 -9.101 51.869 1.00 97.56 122 ARG A CA 1
ATOM 959 C C . ARG A 1 122 ? -25.805 -9.786 50.513 1.00 97.56 122 ARG A C 1
ATOM 961 O O . ARG A 1 122 ? -24.783 -9.606 49.856 1.00 97.56 122 ARG A O 1
ATOM 968 N N . ARG A 1 123 ? -26.814 -10.548 50.082 1.00 97.94 123 ARG A N 1
ATOM 969 C CA . ARG A 1 123 ? -26.822 -11.191 48.756 1.00 97.94 123 ARG A CA 1
ATOM 970 C C . ARG A 1 123 ? -26.842 -10.154 47.637 1.00 97.94 123 ARG A C 1
ATOM 972 O O . ARG A 1 123 ? -26.070 -10.277 46.692 1.00 97.94 123 ARG A O 1
ATOM 979 N N . LEU A 1 124 ? -27.658 -9.109 47.773 1.00 97.81 124 LEU A N 1
ATOM 980 C CA . LEU A 1 124 ? -27.697 -7.998 46.819 1.00 97.81 124 LEU A CA 1
ATO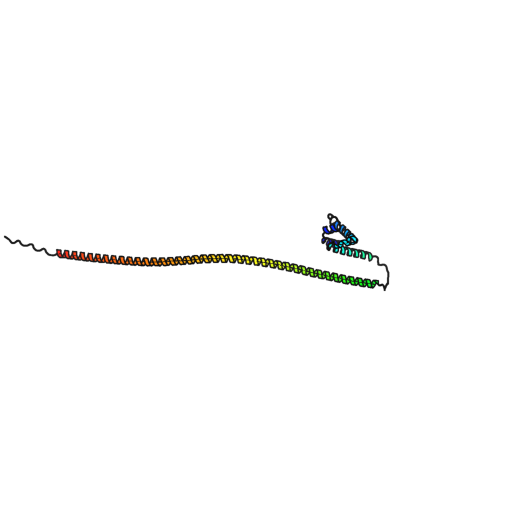M 981 C C . LEU A 1 124 ? -26.372 -7.232 46.778 1.00 97.81 124 LEU A C 1
ATOM 983 O O . LEU A 1 124 ? -25.895 -6.904 45.697 1.00 97.81 124 LEU A O 1
ATOM 987 N N . GLN A 1 125 ? -25.744 -6.995 47.931 1.00 96.75 125 GLN A N 1
ATOM 988 C CA . GLN A 1 125 ? -24.436 -6.343 47.988 1.00 96.75 125 GLN A CA 1
ATOM 989 C C . GLN A 1 125 ? -23.343 -7.181 47.305 1.00 96.75 125 GLN A C 1
ATOM 991 O O . GLN A 1 125 ? -22.513 -6.632 46.586 1.00 96.75 125 GLN A O 1
ATOM 996 N N . ALA A 1 126 ? -23.359 -8.505 47.488 1.00 97.62 126 ALA A N 1
ATOM 997 C CA . ALA A 1 126 ? -22.438 -9.407 46.799 1.00 97.62 126 ALA A CA 1
ATOM 998 C C . ALA A 1 126 ? -22.670 -9.409 45.278 1.00 97.62 126 ALA A C 1
ATOM 1000 O O . ALA A 1 126 ? -21.713 -9.298 44.517 1.00 97.62 126 ALA A O 1
ATOM 1001 N N . ALA A 1 127 ? -23.932 -9.460 44.841 1.00 97.69 127 ALA A N 1
ATOM 1002 C CA . ALA A 1 127 ? -24.287 -9.393 43.425 1.00 97.69 127 ALA A CA 1
ATOM 1003 C C . ALA A 1 127 ? -23.880 -8.053 42.782 1.00 97.69 127 ALA A C 1
ATOM 1005 O O . ALA A 1 127 ? -23.417 -8.033 41.643 1.00 97.69 127 ALA A O 1
ATOM 1006 N N . LEU A 1 128 ? -24.004 -6.938 43.512 1.00 97.94 128 LEU A N 1
ATOM 1007 C CA . LEU A 1 128 ? -23.549 -5.627 43.047 1.00 97.94 128 LEU A CA 1
ATOM 1008 C C . LEU A 1 128 ? -22.029 -5.605 42.849 1.00 97.94 128 LEU A C 1
ATOM 1010 O O . LEU A 1 128 ? -21.566 -5.204 41.786 1.00 97.94 128 LEU A O 1
ATOM 1014 N N . ALA A 1 129 ? -21.266 -6.095 43.830 1.00 97.88 129 ALA A N 1
ATOM 1015 C CA . ALA A 1 129 ? -19.809 -6.162 43.736 1.00 97.88 129 ALA A CA 1
ATOM 1016 C C . ALA A 1 129 ? -19.340 -7.059 42.573 1.00 97.88 129 ALA A C 1
ATOM 1018 O O . ALA A 1 129 ? -18.381 -6.730 41.874 1.00 97.88 129 ALA A O 1
ATOM 1019 N N . GLU A 1 130 ? -20.028 -8.178 42.329 1.00 98.38 130 GLU A N 1
ATOM 1020 C CA . GLU A 1 130 ? -19.754 -9.044 41.179 1.00 98.38 130 GLU A CA 1
ATOM 1021 C C . GLU A 1 130 ? -20.064 -8.338 39.852 1.00 98.38 130 GLU A C 1
ATOM 1023 O O . GLU A 1 130 ? -19.243 -8.361 38.934 1.00 98.38 130 GLU A O 1
ATOM 1028 N N . SER A 1 131 ? -21.202 -7.643 39.764 1.00 98.19 131 SER A N 1
ATOM 1029 C CA . SER A 1 131 ? -21.561 -6.861 38.580 1.00 98.19 131 SER A CA 1
ATOM 1030 C C . SER A 1 131 ? -20.549 -5.750 38.297 1.00 98.19 131 SER A C 1
ATOM 1032 O O . SER A 1 131 ? -20.176 -5.559 37.142 1.00 98.19 131 SER A O 1
ATOM 1034 N N . GLU A 1 132 ? -20.095 -5.022 39.319 1.00 98.19 132 GLU A N 1
ATOM 1035 C CA . GLU A 1 132 ? -19.073 -3.979 39.179 1.00 98.19 132 GLU A CA 1
ATOM 1036 C C . GLU A 1 132 ? -17.755 -4.554 38.658 1.00 98.19 132 GLU A C 1
ATOM 1038 O O . GLU A 1 132 ? -17.147 -3.973 37.756 1.00 98.19 132 GLU A O 1
ATOM 1043 N N . ARG A 1 133 ? -17.347 -5.728 39.156 1.00 98.38 133 ARG A N 1
ATOM 1044 C CA . ARG A 1 133 ? -16.151 -6.416 38.663 1.00 98.38 133 ARG A CA 1
ATOM 1045 C C . ARG A 1 133 ? -16.286 -6.794 37.190 1.00 98.38 133 ARG A C 1
ATOM 1047 O O . ARG A 1 133 ? -15.390 -6.505 36.406 1.00 98.38 133 ARG A O 1
ATOM 1054 N N . LEU A 1 134 ? -17.420 -7.375 36.794 1.00 98.19 134 LEU A N 1
ATOM 1055 C CA . LEU A 1 134 ? -17.676 -7.730 35.395 1.00 98.19 134 LEU A CA 1
ATOM 1056 C C . LEU A 1 134 ? -17.686 -6.500 34.479 1.00 98.19 134 LEU A C 1
ATOM 1058 O O . LEU A 1 134 ? -17.187 -6.573 33.358 1.00 98.19 134 LEU A O 1
ATOM 1062 N N . PHE A 1 135 ? -18.209 -5.361 34.944 1.00 98.06 135 PHE A N 1
ATOM 1063 C CA . PHE A 1 135 ? -18.147 -4.110 34.187 1.00 98.06 135 PHE A CA 1
ATOM 1064 C C . PHE A 1 135 ? -16.715 -3.597 34.017 1.00 98.06 135 PHE A C 1
ATOM 1066 O O . PHE A 1 135 ? -16.372 -3.128 32.932 1.00 98.06 135 PHE A O 1
ATOM 1073 N N . GLN A 1 136 ? -15.876 -3.699 35.049 1.00 98.12 136 GLN A N 1
ATOM 1074 C CA . GLN A 1 136 ? -14.461 -3.330 34.960 1.00 98.12 136 GLN A CA 1
ATOM 1075 C C . GLN A 1 136 ? -13.704 -4.246 33.992 1.00 98.12 136 GLN A C 1
ATOM 1077 O O . GLN A 1 136 ? -12.998 -3.748 33.114 1.00 98.12 136 GLN A O 1
ATOM 1082 N N . ASP A 1 137 ? -13.918 -5.560 34.087 1.00 98.00 137 ASP A N 1
ATOM 1083 C CA . ASP A 1 137 ? -13.312 -6.551 33.192 1.00 98.00 137 ASP A CA 1
ATOM 1084 C C . ASP A 1 137 ? -13.741 -6.304 31.730 1.00 98.00 137 ASP A C 1
ATOM 1086 O O . ASP A 1 137 ? -12.912 -6.284 30.817 1.00 98.00 137 ASP A O 1
ATOM 1090 N N . ALA A 1 138 ? -15.030 -6.034 31.496 1.00 97.81 138 ALA A N 1
ATOM 1091 C CA . ALA A 1 138 ? -15.554 -5.717 30.168 1.00 97.81 138 ALA A CA 1
ATOM 1092 C C . ALA A 1 138 ? -15.008 -4.389 29.615 1.00 97.81 138 ALA A C 1
ATOM 1094 O O . ALA A 1 138 ? -14.722 -4.291 28.419 1.00 97.81 138 ALA A O 1
ATOM 1095 N N . ALA A 1 139 ? -14.843 -3.368 30.461 1.00 97.69 139 ALA A N 1
ATOM 1096 C CA . ALA A 1 139 ? -14.251 -2.094 30.062 1.00 97.69 139 ALA A CA 1
ATOM 1097 C C . ALA A 1 139 ? -12.776 -2.259 29.663 1.00 97.69 139 ALA A C 1
ATOM 1099 O O . ALA A 1 139 ? -12.377 -1.755 28.612 1.00 97.69 139 ALA A O 1
ATOM 1100 N N . ALA A 1 140 ? -12.002 -3.023 30.438 1.00 97.75 140 ALA A N 1
ATOM 1101 C CA . ALA A 1 140 ? -10.612 -3.335 30.118 1.00 97.75 140 ALA A CA 1
ATOM 1102 C C . ALA A 1 140 ? -10.494 -4.097 28.788 1.00 97.75 140 ALA A C 1
ATOM 1104 O O . ALA A 1 140 ? -9.714 -3.706 27.920 1.00 97.75 140 ALA A O 1
ATOM 1105 N N . ALA A 1 141 ? -11.329 -5.121 28.582 1.00 97.81 141 ALA A N 1
ATOM 1106 C CA . ALA A 1 141 ? -11.358 -5.878 27.331 1.00 97.81 141 ALA A CA 1
ATOM 1107 C C . ALA A 1 141 ? -11.733 -4.997 26.125 1.00 97.81 141 ALA A C 1
ATOM 1109 O O . ALA A 1 141 ? -11.135 -5.107 25.054 1.00 97.81 141 ALA A O 1
ATOM 1110 N N . ARG A 1 142 ? -12.701 -4.084 26.285 1.00 98.19 142 ARG A N 1
ATOM 1111 C CA . ARG A 1 142 ? -13.071 -3.118 25.240 1.00 98.19 142 ARG A CA 1
ATOM 1112 C C . ARG A 1 142 ? -11.894 -2.217 24.871 1.00 98.19 142 ARG A C 1
ATOM 1114 O O . ARG A 1 142 ? -11.661 -1.982 23.686 1.00 98.19 142 ARG A O 1
ATOM 1121 N N . ASP A 1 143 ? -11.182 -1.695 25.862 1.00 97.94 143 ASP A N 1
ATOM 1122 C CA . ASP A 1 143 ? -10.073 -0.771 25.630 1.00 97.94 143 ASP A CA 1
ATOM 1123 C C . ASP A 1 143 ? -8.877 -1.485 24.978 1.00 97.94 143 ASP A C 1
ATOM 1125 O O . ASP A 1 143 ? -8.272 -0.938 24.053 1.00 97.94 143 ASP A O 1
ATOM 1129 N N . GLU A 1 144 ? -8.613 -2.742 25.348 1.00 98.31 144 GLU A N 1
ATOM 1130 C CA . GLU A 1 144 ? -7.636 -3.598 24.664 1.00 98.31 144 GLU A CA 1
ATOM 1131 C C . GLU A 1 144 ? -8.014 -3.825 23.192 1.00 98.31 144 GLU A C 1
ATOM 1133 O O . GLU A 1 144 ? -7.198 -3.605 22.292 1.00 98.31 144 GLU A O 1
ATOM 1138 N N . LEU A 1 145 ? -9.264 -4.218 22.922 1.00 98.38 145 LEU A N 1
ATOM 1139 C CA . LEU A 1 145 ? -9.748 -4.434 21.556 1.00 98.38 145 LEU A CA 1
ATOM 1140 C C . LEU A 1 145 ? -9.680 -3.156 20.720 1.00 98.38 145 LEU A C 1
ATOM 1142 O O . LEU A 1 145 ? -9.299 -3.210 19.552 1.00 98.38 145 LEU A O 1
ATOM 1146 N N . ARG A 1 146 ? -9.989 -2.000 21.315 1.00 98.19 146 ARG A N 1
ATOM 1147 C CA . ARG A 1 146 ? -9.852 -0.699 20.653 1.00 98.19 146 ARG A CA 1
ATOM 1148 C C . ARG A 1 146 ? -8.393 -0.386 20.319 1.00 98.19 146 ARG A C 1
ATOM 1150 O O . ARG A 1 146 ? -8.123 0.102 19.225 1.00 98.19 146 ARG A O 1
ATOM 1157 N N . GLY A 1 147 ? -7.461 -0.688 21.223 1.00 98.44 147 GLY A N 1
ATOM 1158 C CA . GLY A 1 147 ? -6.026 -0.546 20.968 1.00 98.44 147 GLY A CA 1
ATOM 1159 C C . GLY A 1 147 ? -5.554 -1.426 19.809 1.00 98.44 147 GLY A C 1
ATOM 1160 O O . GLY A 1 147 ? -4.856 -0.954 18.912 1.00 98.44 147 GLY A O 1
ATOM 1161 N N . ARG A 1 148 ? -6.002 -2.686 19.774 1.00 98.19 148 ARG A N 1
ATOM 1162 C CA . ARG A 1 148 ? -5.700 -3.614 18.674 1.00 98.19 148 ARG A CA 1
ATOM 1163 C C . ARG A 1 148 ? -6.284 -3.142 17.345 1.00 98.19 148 ARG A C 1
ATOM 1165 O O . ARG A 1 148 ? -5.574 -3.180 16.347 1.00 98.19 148 ARG A O 1
ATOM 1172 N N . LEU A 1 149 ? -7.528 -2.659 17.343 1.00 98.12 149 LEU A N 1
ATOM 1173 C CA . LEU A 1 149 ? -8.174 -2.103 16.153 1.00 98.12 149 LEU A CA 1
ATOM 1174 C C . LEU A 1 149 ? -7.347 -0.947 15.574 1.00 98.12 149 LEU A C 1
ATOM 1176 O O . LEU A 1 149 ? -6.986 -0.985 14.402 1.00 98.12 149 LEU A O 1
ATOM 1180 N N . LEU A 1 150 ? -6.963 0.020 16.412 1.00 98.00 150 LEU A N 1
ATOM 1181 C CA . LEU A 1 150 ? -6.136 1.158 15.999 1.00 98.00 150 LEU A CA 1
ATOM 1182 C C . LEU A 1 150 ? -4.777 0.719 15.431 1.00 98.00 150 LEU A C 1
ATOM 1184 O O . LEU A 1 150 ? -4.336 1.263 14.421 1.00 98.00 150 LEU A O 1
ATOM 1188 N N . SER A 1 151 ? -4.122 -0.284 16.032 1.00 97.88 151 SER A N 1
ATOM 1189 C CA . SER A 1 151 ? -2.881 -0.854 15.479 1.00 97.88 151 SER A CA 1
ATOM 1190 C C . SER A 1 151 ? -3.110 -1.426 14.083 1.00 97.88 151 SER A C 1
ATOM 1192 O O . SER A 1 151 ? -2.388 -1.082 13.153 1.00 97.88 151 SER A O 1
ATOM 1194 N N . THR A 1 152 ? -4.160 -2.235 13.910 1.00 97.88 152 THR A N 1
ATOM 1195 C CA . THR A 1 152 ? -4.476 -2.845 12.610 1.00 97.88 152 THR A CA 1
ATOM 1196 C C . THR A 1 152 ? -4.876 -1.818 11.551 1.00 97.88 152 THR A C 1
ATOM 1198 O O . THR A 1 152 ? -4.542 -1.983 10.380 1.00 97.88 152 THR A O 1
ATOM 1201 N N . GLU A 1 153 ? -5.549 -0.732 11.937 1.00 97.94 153 GLU A N 1
ATOM 1202 C CA . GLU A 1 153 ? -5.888 0.369 11.031 1.00 97.94 153 GLU A CA 1
ATOM 1203 C C . GLU A 1 153 ? -4.634 1.123 10.570 1.00 97.94 153 GLU A C 1
ATOM 1205 O O . GLU A 1 153 ? -4.498 1.408 9.377 1.00 97.94 153 GLU A O 1
ATOM 1210 N N . ASN A 1 154 ? -3.694 1.381 11.487 1.00 97.44 154 ASN A N 1
ATOM 1211 C CA . ASN A 1 154 ? -2.412 2.017 11.181 1.00 97.44 154 ASN A CA 1
ATOM 1212 C C . ASN A 1 154 ? -1.528 1.130 10.295 1.00 97.44 154 ASN A C 1
ATOM 1214 O O . ASN A 1 154 ? -0.969 1.607 9.310 1.00 97.44 154 ASN A O 1
ATOM 1218 N N . GLU A 1 155 ? -1.435 -0.166 10.600 1.00 98.12 155 GLU A N 1
ATOM 1219 C CA . GLU A 1 155 ? -0.743 -1.147 9.757 1.00 98.12 155 GLU A CA 1
ATOM 1220 C C . GLU A 1 155 ? -1.378 -1.212 8.363 1.00 98.12 155 GLU A C 1
ATOM 1222 O O . GLU A 1 155 ? -0.674 -1.189 7.355 1.00 98.12 155 GLU A O 1
ATOM 1227 N N . GLY A 1 156 ? -2.712 -1.212 8.286 1.00 98.25 156 GLY A N 1
ATOM 1228 C CA . GLY A 1 156 ? -3.438 -1.168 7.021 1.00 98.25 156 GLY A CA 1
ATOM 1229 C C . GLY A 1 156 ? -3.166 0.103 6.214 1.00 98.25 156 GLY A C 1
ATOM 1230 O O . GLY A 1 156 ? -3.076 0.031 4.990 1.00 98.25 156 GLY A O 1
ATOM 1231 N N . ALA A 1 157 ? -3.022 1.259 6.867 1.00 97.62 157 ALA A N 1
ATOM 1232 C CA . ALA A 1 157 ? -2.634 2.505 6.207 1.00 97.62 157 ALA A CA 1
ATOM 1233 C C . ALA A 1 157 ? -1.202 2.432 5.663 1.00 97.62 157 ALA A C 1
ATOM 1235 O O . ALA A 1 157 ? -1.001 2.648 4.473 1.00 97.62 157 ALA A O 1
ATOM 1236 N N . ALA A 1 158 ? -0.244 2.003 6.488 1.00 97.88 158 ALA A N 1
ATOM 1237 C CA . ALA A 1 158 ? 1.149 1.850 6.077 1.00 97.88 158 ALA A CA 1
ATOM 1238 C C . ALA A 1 158 ? 1.319 0.857 4.912 1.00 97.88 158 ALA A C 1
ATOM 1240 O O . ALA A 1 158 ? 2.133 1.069 4.015 1.00 97.88 158 ALA A O 1
ATOM 1241 N N . LEU A 1 159 ? 0.541 -0.231 4.901 1.00 98.38 159 LEU A N 1
ATOM 1242 C CA . LEU A 1 159 ? 0.547 -1.187 3.795 1.00 98.38 159 LEU A CA 1
ATOM 1243 C C . LEU A 1 159 ? -0.024 -0.590 2.506 1.00 98.38 159 LEU A C 1
ATOM 1245 O O . LEU A 1 159 ? 0.510 -0.878 1.439 1.00 98.38 159 LEU A O 1
ATOM 1249 N N . ARG A 1 160 ? -1.072 0.240 2.581 1.00 98.44 160 ARG A N 1
ATOM 1250 C CA . ARG A 1 160 ? -1.615 0.932 1.401 1.00 98.44 160 ARG A CA 1
ATOM 1251 C C . ARG A 1 160 ? -0.606 1.903 0.802 1.00 98.44 160 ARG A C 1
ATOM 1253 O O . ARG A 1 160 ? -0.419 1.878 -0.409 1.00 98.44 160 ARG A O 1
ATOM 1260 N N . ASP A 1 161 ? 0.074 2.680 1.640 1.00 98.50 161 ASP A N 1
ATOM 1261 C CA . ASP A 1 161 ? 1.116 3.604 1.183 1.00 98.50 161 ASP A CA 1
ATOM 1262 C C . ASP A 1 161 ? 2.243 2.833 0.482 1.00 98.50 161 ASP A C 1
ATOM 1264 O O . ASP A 1 161 ? 2.620 3.150 -0.642 1.00 98.50 161 ASP A O 1
ATOM 1268 N N . ARG A 1 162 ? 2.688 1.718 1.077 1.00 98.38 162 ARG A N 1
ATOM 1269 C CA . ARG A 1 162 ? 3.713 0.858 0.473 1.00 98.38 162 ARG A CA 1
ATOM 1270 C C . ARG A 1 162 ? 3.280 0.234 -0.856 1.00 98.38 162 ARG A C 1
ATOM 1272 O O . ARG A 1 162 ? 4.117 0.042 -1.733 1.00 98.38 162 ARG A O 1
ATOM 1279 N N . VAL A 1 163 ? 2.006 -0.132 -1.003 1.00 98.56 163 VAL A N 1
ATOM 1280 C CA . VAL A 1 163 ? 1.470 -0.621 -2.284 1.00 98.56 163 VAL A CA 1
ATOM 1281 C C . VAL A 1 163 ? 1.502 0.493 -3.327 1.00 98.56 163 VAL A C 1
ATOM 1283 O O . VAL A 1 163 ? 1.971 0.245 -4.432 1.00 98.56 163 VAL A O 1
ATOM 1286 N N . SER A 1 164 ? 1.101 1.714 -2.962 1.00 98.38 164 SER A N 1
ATOM 1287 C CA . SER A 1 164 ? 1.168 2.880 -3.851 1.00 98.38 164 SER A CA 1
ATOM 1288 C C . SER A 1 164 ? 2.598 3.147 -4.335 1.00 98.38 164 SER A C 1
ATOM 1290 O O . SER A 1 164 ? 2.820 3.308 -5.533 1.00 98.38 164 SER A O 1
ATOM 1292 N N . ASP A 1 165 ? 3.582 3.122 -3.432 1.00 98.50 165 ASP A N 1
ATOM 1293 C CA . ASP A 1 165 ? 4.995 3.322 -3.783 1.00 98.50 165 ASP A CA 1
ATOM 1294 C C . ASP A 1 165 ? 5.500 2.257 -4.776 1.00 98.50 165 ASP A C 1
ATOM 1296 O O . ASP A 1 165 ? 6.203 2.570 -5.740 1.00 98.50 165 ASP A O 1
ATOM 1300 N N . LEU A 1 166 ? 5.123 0.991 -4.564 1.00 98.44 166 LEU A N 1
ATOM 1301 C CA . LEU A 1 166 ? 5.501 -0.116 -5.448 1.00 98.44 166 LEU A CA 1
ATOM 1302 C C . LEU A 1 166 ? 4.815 -0.034 -6.816 1.00 98.44 166 LEU A C 1
ATOM 1304 O O . LEU A 1 166 ? 5.419 -0.398 -7.826 1.00 98.44 166 LEU A O 1
ATOM 1308 N N . GLU A 1 167 ? 3.572 0.441 -6.872 1.00 98.62 167 GLU A N 1
ATOM 1309 C CA . GLU A 1 167 ? 2.868 0.686 -8.133 1.00 98.62 167 GLU A CA 1
ATOM 1310 C C . GLU A 1 167 ? 3.546 1.805 -8.934 1.00 98.62 167 GLU A C 1
ATOM 1312 O O . GLU A 1 167 ? 3.767 1.648 -10.138 1.00 98.62 167 GLU A O 1
ATOM 1317 N N . GLU A 1 168 ? 3.957 2.896 -8.280 1.00 98.62 168 GLU A N 1
ATOM 1318 C CA . GLU A 1 168 ? 4.740 3.955 -8.924 1.00 98.62 168 GLU A CA 1
ATOM 1319 C C . GLU A 1 168 ? 6.095 3.449 -9.432 1.00 98.62 168 GLU A C 1
ATOM 1321 O O . GLU A 1 168 ? 6.501 3.761 -10.555 1.00 98.62 168 GLU A O 1
ATOM 1326 N N . GLU A 1 169 ? 6.811 2.662 -8.627 1.00 98.62 169 GLU A N 1
ATOM 1327 C CA . GLU A 1 169 ? 8.093 2.079 -9.024 1.00 98.62 169 GLU A CA 1
ATOM 1328 C C . GLU A 1 169 ? 7.926 1.129 -10.217 1.00 98.62 169 GLU A C 1
ATOM 1330 O O . GLU A 1 169 ? 8.682 1.213 -11.187 1.00 98.62 169 GLU A O 1
ATOM 1335 N N . SER A 1 170 ? 6.887 0.290 -10.202 1.00 98.44 170 SER A N 1
ATOM 1336 C CA . SER A 1 170 ? 6.555 -0.600 -11.315 1.00 98.44 170 SER A CA 1
ATOM 1337 C C . SER A 1 170 ? 6.285 0.178 -12.604 1.00 98.44 170 SER A C 1
ATOM 1339 O O . SER A 1 170 ? 6.827 -0.183 -13.651 1.00 98.44 170 SER A O 1
ATOM 1341 N N . GLN A 1 171 ? 5.531 1.280 -12.535 1.00 98.62 171 GLN A N 1
ATOM 1342 C CA . GLN A 1 171 ? 5.289 2.150 -13.690 1.00 98.62 171 GLN A CA 1
ATOM 1343 C C . GLN A 1 171 ? 6.583 2.791 -14.208 1.00 98.62 171 GLN A C 1
ATOM 1345 O O . GLN A 1 171 ? 6.809 2.839 -15.419 1.00 98.62 171 GLN A O 1
ATOM 1350 N N . ARG A 1 172 ? 7.470 3.250 -13.313 1.00 98.62 172 ARG A N 1
ATOM 1351 C CA . ARG A 1 172 ? 8.779 3.807 -13.703 1.00 98.62 172 ARG A CA 1
ATOM 1352 C C . ARG A 1 172 ? 9.649 2.771 -14.406 1.00 98.62 172 ARG A C 1
ATOM 1354 O O . ARG A 1 172 ? 10.248 3.087 -15.432 1.00 98.62 172 ARG A O 1
ATOM 1361 N N . ILE A 1 173 ? 9.695 1.545 -13.886 1.00 98.56 173 ILE A N 1
ATOM 1362 C CA . ILE A 1 173 ? 10.449 0.442 -14.494 1.00 98.56 173 ILE A CA 1
ATOM 1363 C C . ILE A 1 173 ? 9.876 0.101 -15.869 1.00 98.56 173 ILE A C 1
ATOM 1365 O O . ILE A 1 173 ? 10.641 -0.069 -16.815 1.00 98.56 173 ILE A O 1
ATOM 1369 N N . GLN A 1 174 ? 8.551 0.051 -16.009 1.00 98.56 174 GLN A N 1
ATOM 1370 C CA . GLN A 1 174 ? 7.911 -0.243 -17.288 1.00 98.56 174 GLN A CA 1
ATOM 1371 C C . GLN A 1 174 ? 8.236 0.819 -18.346 1.00 98.56 174 GLN A C 1
ATOM 1373 O O . GLN A 1 174 ? 8.655 0.471 -19.447 1.00 98.56 174 GLN A O 1
ATOM 1378 N N . MET A 1 175 ? 8.144 2.107 -18.002 1.00 98.69 175 MET A N 1
ATOM 1379 C CA . MET A 1 175 ? 8.542 3.185 -18.915 1.00 98.69 175 MET A CA 1
ATOM 1380 C C . MET A 1 175 ? 10.026 3.105 -19.300 1.00 98.69 175 MET A C 1
ATOM 1382 O O . MET A 1 175 ? 10.376 3.336 -20.458 1.00 98.69 175 MET A O 1
ATOM 1386 N N . ALA A 1 176 ? 10.904 2.775 -18.347 1.00 98.50 176 ALA A N 1
ATOM 1387 C CA . ALA A 1 176 ? 12.333 2.612 -18.608 1.00 98.50 176 ALA A CA 1
ATOM 1388 C C . ALA A 1 176 ? 12.621 1.418 -19.533 1.00 98.50 176 ALA A C 1
ATOM 1390 O O . ALA A 1 176 ? 13.474 1.520 -20.415 1.00 98.50 176 ALA A O 1
ATOM 1391 N N . LEU A 1 177 ? 11.892 0.311 -19.366 1.00 98.62 177 LEU A N 1
ATOM 1392 C CA . LEU A 1 177 ? 11.998 -0.864 -20.227 1.00 98.62 177 LEU A CA 1
ATOM 1393 C C . LEU A 1 177 ? 11.565 -0.538 -21.658 1.00 98.62 177 LEU A C 1
ATOM 1395 O O . LEU A 1 177 ? 12.331 -0.779 -22.585 1.00 98.62 177 LEU A O 1
ATOM 1399 N N . GLU A 1 178 ? 10.394 0.078 -21.835 1.00 98.56 178 GLU A N 1
ATOM 1400 C CA . GLU A 1 178 ? 9.916 0.491 -23.159 1.00 98.56 178 GLU A CA 1
ATOM 1401 C C . GLU A 1 178 ? 10.893 1.454 -23.842 1.00 98.56 178 GLU A C 1
ATOM 1403 O O . GLU A 1 178 ? 11.106 1.380 -25.052 1.00 98.56 178 GLU A O 1
ATOM 1408 N N . GLN A 1 179 ? 11.511 2.364 -23.083 1.00 98.56 179 GLN A N 1
ATOM 1409 C CA . GLN A 1 179 ? 12.538 3.243 -23.631 1.00 98.56 179 GLN A CA 1
ATOM 1410 C C . GLN A 1 179 ? 13.772 2.455 -24.082 1.00 98.56 179 GLN A C 1
ATOM 1412 O O . GLN A 1 179 ? 14.253 2.671 -25.191 1.00 98.56 179 GLN A O 1
ATOM 1417 N N . SER A 1 180 ? 14.246 1.506 -23.272 1.00 98.50 180 SER A N 1
ATOM 1418 C CA . SER A 1 180 ? 15.378 0.651 -23.640 1.00 98.50 180 SER A CA 1
ATOM 1419 C C . SER A 1 180 ? 15.085 -0.219 -24.864 1.00 98.50 180 SER A C 1
ATOM 1421 O O . SER A 1 180 ? 16.001 -0.499 -25.637 1.00 98.50 180 SER A O 1
ATOM 1423 N N . GLU A 1 181 ? 13.844 -0.671 -25.045 1.00 98.69 181 GLU A N 1
ATOM 1424 C CA . GLU A 1 181 ? 13.430 -1.426 -26.231 1.00 98.69 181 GLU A CA 1
ATOM 1425 C C . GLU A 1 181 ? 13.456 -0.540 -27.480 1.00 98.69 181 GLU A C 1
ATOM 1427 O O . GLU A 1 181 ? 14.040 -0.932 -28.490 1.00 98.69 181 GLU A O 1
ATOM 1432 N N . ARG A 1 182 ? 12.946 0.697 -27.392 1.00 98.62 182 ARG A N 1
ATOM 1433 C CA . ARG A 1 182 ? 13.050 1.676 -28.489 1.00 98.62 182 ARG A CA 1
ATOM 1434 C C . ARG A 1 182 ? 14.502 1.981 -28.846 1.00 98.62 182 ARG A C 1
ATOM 1436 O O . ARG A 1 182 ? 14.839 2.018 -30.026 1.00 98.62 182 ARG A O 1
ATOM 1443 N N . ASP A 1 183 ? 15.359 2.185 -27.848 1.00 98.50 183 ASP A N 1
ATOM 1444 C CA . ASP A 1 183 ? 16.780 2.478 -28.064 1.00 98.50 183 ASP A CA 1
ATOM 1445 C C . ASP A 1 183 ? 17.494 1.287 -28.724 1.00 98.50 183 ASP A C 1
ATOM 1447 O O . ASP A 1 183 ? 18.315 1.459 -29.630 1.00 98.50 183 ASP A O 1
ATOM 1451 N N . ARG A 1 184 ? 17.147 0.059 -28.319 1.00 98.50 184 ARG A N 1
ATOM 1452 C CA . ARG A 1 184 ? 17.638 -1.167 -28.955 1.00 98.50 184 ARG A CA 1
ATOM 1453 C C . ARG A 1 184 ? 17.195 -1.245 -30.415 1.00 98.50 184 ARG A C 1
ATOM 1455 O O . ARG A 1 184 ? 18.036 -1.519 -31.268 1.00 98.50 184 ARG A O 1
ATOM 1462 N N . ASP A 1 185 ? 15.924 -0.999 -30.710 1.00 98.50 185 ASP A N 1
ATOM 1463 C CA . ASP A 1 185 ? 15.401 -1.049 -32.078 1.00 98.50 185 ASP A CA 1
ATOM 1464 C C . ASP A 1 185 ? 16.059 0.013 -32.969 1.00 98.50 185 ASP A C 1
ATOM 1466 O O . ASP A 1 185 ? 16.468 -0.285 -34.092 1.00 98.50 185 ASP A O 1
ATOM 1470 N N . GLN A 1 186 ? 16.263 1.228 -32.449 1.00 98.38 186 GLN A N 1
ATOM 1471 C CA . GLN A 1 186 ? 17.033 2.271 -33.135 1.00 98.38 186 GLN A CA 1
ATOM 1472 C C . GLN A 1 186 ? 18.478 1.834 -33.396 1.00 98.38 186 GLN A C 1
ATOM 1474 O O . GLN A 1 186 ? 19.005 2.049 -34.487 1.00 98.38 186 GLN A O 1
ATOM 1479 N N . SER A 1 187 ? 19.127 1.194 -32.421 1.00 98.31 187 SER A N 1
ATOM 1480 C CA . SER A 1 187 ? 20.490 0.687 -32.587 1.00 98.31 187 SER A CA 1
ATOM 1481 C C . SER A 1 187 ? 20.573 -0.414 -33.647 1.00 98.31 187 SER A C 1
ATOM 1483 O O . SER A 1 187 ? 21.538 -0.428 -34.411 1.00 98.31 187 SER A O 1
ATOM 1485 N N . VAL A 1 188 ? 19.577 -1.302 -33.728 1.00 98.56 188 VAL A N 1
ATOM 1486 C CA . VAL A 1 188 ? 19.492 -2.332 -34.776 1.00 98.56 188 VAL A CA 1
ATOM 1487 C C . VAL A 1 188 ? 19.326 -1.686 -36.152 1.00 98.56 188 VAL A C 1
ATOM 1489 O O . VAL A 1 188 ? 20.096 -2.005 -37.052 1.00 98.56 188 VAL A O 1
ATOM 1492 N N . GLN A 1 189 ? 18.412 -0.721 -36.297 1.00 98.38 189 GLN A N 1
ATOM 1493 C CA . GLN A 1 189 ? 18.210 0.010 -37.556 1.00 98.38 189 GLN A CA 1
ATOM 1494 C C . GLN A 1 189 ? 19.480 0.736 -38.016 1.00 98.38 189 GLN A C 1
ATOM 1496 O O . GLN A 1 189 ? 19.853 0.672 -39.186 1.00 98.38 189 GLN A O 1
ATOM 1501 N N . LEU A 1 190 ? 20.184 1.404 -37.096 1.00 98.44 190 LEU A N 1
ATOM 1502 C CA . LEU A 1 190 ? 21.471 2.029 -37.406 1.00 98.44 190 LEU A CA 1
ATOM 1503 C C . LEU A 1 190 ? 22.521 0.989 -37.818 1.00 98.44 190 LEU A C 1
ATOM 1505 O O . LEU A 1 190 ? 23.313 1.253 -38.719 1.00 98.44 190 LEU A O 1
ATOM 1509 N N . GLY A 1 191 ? 22.518 -0.189 -37.190 1.00 98.44 191 GLY A N 1
ATOM 1510 C CA . GLY A 1 191 ? 23.376 -1.310 -37.568 1.00 98.44 191 GLY A CA 1
ATOM 1511 C C . GLY A 1 191 ? 23.124 -1.803 -38.995 1.00 98.44 191 GLY A C 1
ATOM 1512 O O . GLY A 1 191 ? 24.083 -2.010 -39.734 1.00 98.44 191 GLY A O 1
ATOM 1513 N N . GLU A 1 192 ? 21.859 -1.932 -39.401 1.00 98.50 192 GLU A N 1
ATOM 1514 C CA . GLU A 1 192 ? 21.469 -2.309 -40.768 1.00 98.50 192 GLU A CA 1
ATOM 1515 C C . GLU A 1 192 ? 21.931 -1.262 -41.791 1.00 98.50 192 GLU A C 1
ATOM 1517 O O . GLU A 1 192 ? 22.629 -1.604 -42.743 1.00 98.50 192 GLU A O 1
ATOM 1522 N N . ILE A 1 193 ? 21.664 0.025 -41.538 1.00 98.50 193 ILE A N 1
ATOM 1523 C CA . ILE A 1 193 ? 22.097 1.130 -42.415 1.00 98.50 193 ILE A CA 1
ATOM 1524 C C . ILE A 1 193 ? 23.624 1.151 -42.573 1.00 98.50 193 ILE A C 1
ATOM 1526 O O . ILE A 1 193 ? 24.145 1.345 -43.674 1.00 98.50 193 ILE A O 1
ATOM 1530 N N . LEU A 1 194 ? 24.364 0.975 -41.474 1.00 98.44 194 LEU A N 1
ATOM 1531 C CA . LEU A 1 194 ? 25.825 0.936 -41.519 1.00 98.44 194 LEU A CA 1
ATOM 1532 C C . LEU A 1 194 ? 26.332 -0.295 -42.274 1.00 98.44 194 LEU A C 1
ATOM 1534 O O . LEU A 1 194 ? 27.288 -0.171 -43.036 1.00 98.44 194 LEU A O 1
ATOM 1538 N N . SER A 1 195 ? 25.695 -1.454 -42.095 1.00 98.44 195 SER A N 1
ATOM 1539 C CA . SER A 1 195 ? 26.025 -2.679 -42.827 1.00 98.44 195 SER A CA 1
ATOM 1540 C C . SER A 1 195 ? 25.840 -2.496 -44.334 1.00 98.44 195 SER A C 1
ATOM 1542 O O . SER A 1 195 ? 26.749 -2.813 -45.102 1.00 98.44 195 SER A O 1
ATOM 1544 N N . ASP A 1 196 ? 24.714 -1.918 -44.758 1.00 98.56 196 ASP A N 1
ATOM 1545 C CA . ASP A 1 196 ? 24.446 -1.616 -46.168 1.00 98.56 196 ASP A CA 1
ATOM 1546 C C . ASP A 1 196 ? 25.498 -0.657 -46.736 1.00 98.56 196 ASP A C 1
ATOM 1548 O O . ASP A 1 196 ? 26.081 -0.912 -47.792 1.00 98.56 196 ASP A O 1
ATOM 1552 N N . ARG A 1 197 ? 25.830 0.410 -45.995 1.00 98.50 197 ARG A N 1
ATOM 1553 C CA . ARG A 1 197 ? 26.839 1.386 -46.427 1.00 98.50 197 ARG A CA 1
ATOM 1554 C C . ARG A 1 197 ? 28.241 0.787 -46.530 1.00 98.50 197 ARG A C 1
ATOM 1556 O O . ARG A 1 197 ? 28.997 1.161 -47.428 1.00 98.50 197 ARG A O 1
ATOM 1563 N N . VAL A 1 198 ? 28.609 -0.119 -45.625 1.00 98.62 198 VAL A N 1
ATOM 1564 C CA . VAL A 1 198 ? 29.870 -0.869 -45.723 1.00 98.62 198 VAL A CA 1
ATOM 1565 C C . VAL A 1 198 ? 29.870 -1.719 -46.993 1.00 98.62 198 VAL A C 1
ATOM 1567 O O . VAL A 1 198 ? 30.838 -1.651 -47.746 1.00 98.62 198 VAL A O 1
ATOM 1570 N N . GLY A 1 199 ? 28.774 -2.424 -47.291 1.00 98.06 199 GLY A N 1
ATOM 1571 C CA . GLY A 1 199 ? 28.634 -3.194 -48.530 1.00 98.06 199 GLY A CA 1
ATOM 1572 C C . GLY A 1 199 ? 28.764 -2.339 -49.799 1.00 98.06 199 GLY A C 1
ATOM 1573 O O . GLY A 1 199 ? 29.455 -2.727 -50.744 1.00 98.06 199 GLY A O 1
ATOM 1574 N N . GLU A 1 200 ? 28.166 -1.144 -49.819 1.00 98.50 200 GLU A N 1
ATOM 1575 C CA . GLU A 1 200 ? 28.325 -0.180 -50.919 1.00 98.50 200 GLU A CA 1
ATOM 1576 C C . GLU A 1 200 ? 29.787 0.248 -51.104 1.00 98.50 200 GLU A C 1
ATOM 1578 O O . GLU A 1 200 ? 30.309 0.226 -52.220 1.00 98.50 200 GLU A O 1
ATOM 1583 N N . LEU A 1 201 ? 30.468 0.608 -50.012 1.00 98.19 201 LEU A N 1
ATOM 1584 C CA . LEU A 1 201 ? 31.870 1.033 -50.040 1.00 98.19 201 LEU A CA 1
ATOM 1585 C C . LEU A 1 201 ? 32.806 -0.098 -50.484 1.00 98.19 201 LEU A C 1
ATOM 1587 O O . LEU A 1 201 ? 33.746 0.140 -51.245 1.00 98.19 201 LEU A O 1
ATOM 1591 N N . GLU A 1 202 ? 32.552 -1.332 -50.048 1.00 98.56 202 GLU A N 1
ATOM 1592 C CA . GLU A 1 202 ? 33.284 -2.513 -50.509 1.00 98.56 202 GLU A CA 1
ATOM 1593 C C . GLU A 1 202 ? 33.114 -2.720 -52.020 1.00 98.56 202 GLU A C 1
ATOM 1595 O O . GLU A 1 202 ? 34.094 -2.971 -52.730 1.00 98.56 202 GLU A O 1
ATOM 1600 N N . HIS A 1 203 ? 31.895 -2.548 -52.537 1.00 98.56 203 HIS A N 1
ATOM 1601 C CA . HIS A 1 203 ? 31.629 -2.623 -53.971 1.00 98.56 203 HIS A CA 1
ATOM 1602 C C . HIS A 1 203 ? 32.341 -1.509 -54.758 1.00 98.56 203 HIS A C 1
ATOM 1604 O O . HIS A 1 203 ? 32.976 -1.782 -55.782 1.00 98.56 203 HIS A O 1
ATOM 1610 N N . GLU A 1 204 ? 32.295 -0.263 -54.275 1.00 98.50 204 GLU A N 1
ATOM 1611 C CA . GLU A 1 204 ? 33.009 0.871 -54.877 1.00 98.50 204 GLU A CA 1
ATOM 1612 C C . GLU A 1 204 ? 34.527 0.633 -54.914 1.00 98.50 204 GLU A C 1
ATOM 1614 O O . GLU A 1 204 ? 35.172 0.872 -55.942 1.00 98.50 204 GLU A O 1
ATOM 1619 N N . LEU A 1 205 ? 35.106 0.106 -53.830 1.00 98.38 205 LEU A N 1
ATOM 1620 C CA . LEU A 1 205 ? 36.525 -0.251 -53.760 1.00 98.38 205 LEU A CA 1
ATOM 1621 C C . LEU A 1 205 ? 36.894 -1.344 -54.768 1.00 98.38 205 LEU A C 1
ATOM 1623 O O . LEU A 1 205 ? 37.917 -1.228 -55.448 1.00 98.38 205 LEU A O 1
ATOM 1627 N N . LEU A 1 206 ? 36.064 -2.381 -54.910 1.00 98.50 206 LEU A N 1
ATOM 1628 C CA . LEU A 1 206 ? 36.262 -3.431 -55.914 1.00 98.50 206 LEU A CA 1
ATOM 1629 C C . LEU A 1 206 ? 36.221 -2.868 -57.339 1.00 98.50 206 LEU A C 1
ATOM 1631 O O . LEU A 1 206 ? 37.065 -3.219 -58.168 1.00 98.50 206 LEU A O 1
ATOM 1635 N N . LEU A 1 207 ? 35.292 -1.952 -57.618 1.00 98.50 207 LEU A N 1
ATOM 1636 C CA . LEU A 1 207 ? 35.196 -1.284 -58.913 1.00 98.50 207 LEU A CA 1
ATOM 1637 C C . LEU A 1 207 ? 36.438 -0.427 -59.198 1.00 98.50 207 LEU A C 1
ATOM 1639 O O . LEU A 1 207 ? 36.990 -0.478 -60.300 1.00 98.50 207 LEU A O 1
ATOM 1643 N N . HIS A 1 208 ? 36.905 0.340 -58.211 1.00 98.31 208 HIS A N 1
ATOM 1644 C CA . HIS A 1 208 ? 38.132 1.127 -58.323 1.00 98.31 208 HIS A CA 1
ATOM 1645 C C . HIS A 1 208 ? 39.362 0.249 -58.559 1.00 98.31 208 HIS A C 1
ATOM 1647 O O . HIS A 1 208 ? 40.169 0.565 -59.435 1.00 98.31 208 HIS A O 1
ATOM 1653 N N . ARG A 1 209 ? 39.475 -0.876 -57.845 1.00 98.38 209 ARG A N 1
ATOM 1654 C CA . ARG A 1 209 ? 40.547 -1.857 -58.043 1.00 98.38 209 ARG A CA 1
ATOM 1655 C C . ARG A 1 209 ? 40.530 -2.431 -59.458 1.00 98.38 209 ARG A C 1
ATOM 1657 O O . ARG A 1 209 ? 41.552 -2.392 -60.131 1.00 98.38 209 ARG A O 1
ATOM 1664 N N . SER A 1 210 ? 39.367 -2.856 -59.950 1.00 98.38 210 SER A N 1
ATOM 1665 C CA . SER A 1 210 ? 39.218 -3.363 -61.321 1.00 98.38 210 SER A CA 1
ATOM 1666 C C . SER A 1 210 ? 39.614 -2.324 -62.379 1.00 98.38 210 SER A C 1
ATOM 1668 O O . SER A 1 210 ? 40.313 -2.649 -63.339 1.00 98.38 210 SER A O 1
ATOM 1670 N N . ARG A 1 211 ? 39.224 -1.054 -62.194 1.00 98.19 211 ARG A N 1
ATOM 1671 C CA . ARG A 1 211 ? 39.633 0.049 -63.083 1.00 98.19 211 ARG A CA 1
ATOM 1672 C C . ARG A 1 211 ? 41.144 0.267 -63.069 1.00 98.19 211 ARG A C 1
ATOM 1674 O O . ARG A 1 211 ? 41.720 0.532 -64.122 1.00 98.19 211 ARG A O 1
ATOM 1681 N N . TYR A 1 212 ? 41.767 0.171 -61.898 1.00 98.06 212 TYR A N 1
ATOM 1682 C CA . TYR A 1 212 ? 43.211 0.305 -61.747 1.00 98.06 212 TYR A CA 1
ATOM 1683 C C . TYR A 1 212 ? 43.958 -0.846 -62.429 1.00 98.06 212 TYR A C 1
ATOM 1685 O O . TYR A 1 212 ? 44.861 -0.593 -63.222 1.00 98.06 212 TYR A O 1
ATOM 1693 N N . ASP A 1 213 ? 43.520 -2.088 -62.218 1.00 98.12 213 ASP A N 1
ATOM 1694 C CA . ASP A 1 213 ? 44.091 -3.270 -62.871 1.00 98.12 213 ASP A CA 1
ATOM 1695 C C . ASP A 1 213 ? 43.970 -3.170 -64.403 1.00 98.12 213 ASP A C 1
ATOM 1697 O O . ASP A 1 213 ? 44.937 -3.399 -65.128 1.00 98.12 213 ASP A O 1
ATOM 1701 N N . ALA A 1 214 ? 42.817 -2.723 -64.914 1.00 97.12 214 ALA A N 1
ATOM 1702 C CA . ALA A 1 214 ? 42.626 -2.487 -66.344 1.00 97.12 214 ALA A CA 1
ATOM 1703 C C . ALA A 1 214 ? 43.537 -1.372 -66.895 1.00 97.12 214 ALA A C 1
ATOM 1705 O O . ALA A 1 214 ? 43.999 -1.454 -68.035 1.00 97.12 214 ALA A O 1
ATOM 1706 N N . ALA A 1 215 ? 43.793 -0.318 -66.115 1.00 97.06 215 ALA A N 1
ATOM 1707 C CA . ALA A 1 215 ? 44.715 0.748 -66.499 1.00 97.06 215 ALA A CA 1
ATOM 1708 C C . ALA A 1 215 ? 46.171 0.260 -66.527 1.00 97.06 215 ALA A C 1
ATOM 1710 O O . ALA A 1 215 ? 46.895 0.582 -67.470 1.00 97.06 215 ALA A O 1
ATOM 1711 N N . LEU A 1 216 ? 46.581 -0.548 -65.544 1.00 97.75 216 LEU A N 1
ATOM 1712 C CA . LEU A 1 216 ? 47.897 -1.189 -65.527 1.00 97.75 216 LEU A CA 1
ATOM 1713 C C . LEU A 1 216 ? 48.099 -2.099 -66.739 1.00 97.75 216 LEU A C 1
ATOM 1715 O O . LEU A 1 216 ? 49.153 -2.047 -67.366 1.00 97.75 216 LEU A O 1
ATOM 1719 N N . GLU A 1 217 ? 47.087 -2.880 -67.110 1.00 97.38 217 GLU A N 1
ATOM 1720 C CA . GLU A 1 217 ? 47.189 -3.768 -68.268 1.00 97.38 217 GLU A CA 1
ATOM 1721 C C . GLU A 1 217 ? 47.325 -2.979 -69.578 1.00 97.38 217 GLU A C 1
ATOM 1723 O O . GLU A 1 217 ? 48.147 -3.318 -70.426 1.00 97.38 217 GLU A O 1
ATOM 1728 N N . ARG A 1 218 ? 46.615 -1.848 -69.715 1.00 97.12 218 ARG A N 1
ATOM 1729 C CA . ARG A 1 218 ? 46.823 -0.921 -70.844 1.00 97.12 218 ARG A CA 1
ATOM 1730 C C . ARG A 1 218 ? 48.251 -0.378 -70.878 1.00 97.12 218 ARG A C 1
ATOM 1732 O O . ARG A 1 218 ? 48.842 -0.326 -71.951 1.00 97.12 218 ARG A O 1
ATOM 1739 N N . LEU A 1 219 ? 48.814 0.018 -69.735 1.00 96.00 219 LEU A N 1
AT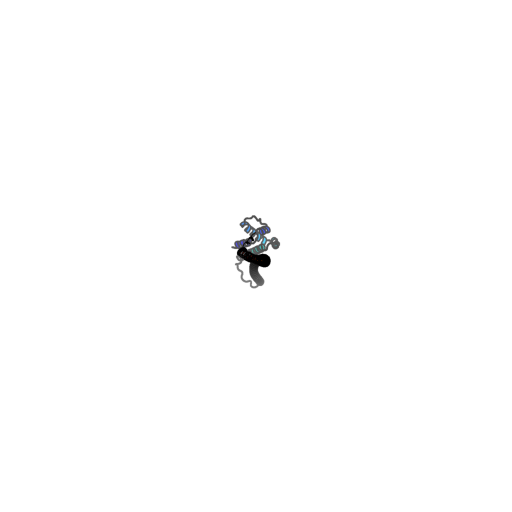OM 1740 C CA . LEU A 1 219 ? 50.198 0.502 -69.670 1.00 96.00 219 LEU A CA 1
ATOM 1741 C C . LEU A 1 219 ? 51.200 -0.575 -70.096 1.00 96.00 219 LEU A C 1
ATOM 1743 O O . LEU A 1 219 ? 52.051 -0.283 -70.930 1.00 96.00 219 LEU A O 1
ATOM 1747 N N . ARG A 1 220 ? 51.038 -1.821 -69.634 1.00 95.38 220 ARG A N 1
ATOM 1748 C CA . ARG A 1 220 ? 51.863 -2.956 -70.085 1.00 95.38 220 ARG A CA 1
ATOM 1749 C C . ARG A 1 220 ? 51.789 -3.155 -71.597 1.00 95.38 220 ARG A C 1
ATOM 1751 O O . ARG A 1 220 ? 52.817 -3.269 -72.249 1.00 95.38 220 ARG A O 1
ATOM 1758 N N . THR A 1 221 ? 50.587 -3.101 -72.179 1.00 95.50 221 THR A N 1
ATOM 1759 C CA . THR A 1 221 ? 50.452 -3.209 -73.642 1.00 95.50 221 THR A CA 1
ATOM 1760 C C . THR A 1 221 ? 51.140 -2.061 -74.386 1.00 95.50 221 THR A C 1
ATOM 1762 O O . THR A 1 221 ? 51.700 -2.283 -75.456 1.00 95.50 221 THR A O 1
ATOM 1765 N N . TYR A 1 222 ? 51.140 -0.841 -73.834 1.00 93.94 222 TYR A N 1
ATOM 1766 C CA . TYR A 1 222 ? 51.899 0.270 -74.413 1.00 93.94 222 TYR A CA 1
ATOM 1767 C C . TYR A 1 222 ? 53.411 0.038 -74.316 1.00 93.94 222 TYR A C 1
ATOM 1769 O O . TYR A 1 222 ? 54.111 0.302 -75.291 1.00 93.94 222 TYR A O 1
ATOM 1777 N N . GLU A 1 223 ? 53.912 -0.473 -73.188 1.00 92.62 223 GLU A N 1
ATOM 1778 C CA . GLU A 1 223 ? 55.326 -0.839 -73.023 1.00 92.62 223 GLU A CA 1
ATOM 1779 C C . GLU A 1 223 ? 55.759 -1.892 -74.055 1.00 92.62 223 GLU A C 1
ATOM 1781 O O . GLU A 1 223 ? 56.782 -1.704 -74.715 1.00 92.62 223 GLU A O 1
ATOM 1786 N N . ASP A 1 224 ? 54.949 -2.931 -74.278 1.00 90.94 224 ASP A N 1
ATOM 1787 C CA . ASP A 1 224 ? 55.214 -3.970 -75.283 1.00 90.94 224 ASP A CA 1
ATOM 1788 C C . ASP A 1 224 ? 55.255 -3.404 -76.714 1.00 90.94 224 ASP A C 1
ATOM 1790 O O . ASP A 1 224 ? 56.143 -3.740 -77.502 1.00 90.94 224 ASP A O 1
ATOM 1794 N N . VAL A 1 225 ? 54.323 -2.506 -77.062 1.00 89.00 225 VAL A N 1
ATOM 1795 C CA . VAL A 1 225 ? 54.292 -1.841 -78.379 1.00 89.00 225 VAL A CA 1
ATOM 1796 C C . VAL A 1 225 ? 55.521 -0.952 -78.583 1.00 89.00 225 VAL A C 1
ATOM 1798 O O . VAL A 1 225 ? 56.121 -0.972 -79.660 1.00 89.00 225 VAL A O 1
ATOM 1801 N N . VAL A 1 226 ? 55.924 -0.189 -77.562 1.00 87.00 226 VAL A N 1
ATOM 1802 C CA . VAL A 1 226 ? 57.129 0.656 -77.613 1.00 87.00 226 VAL A CA 1
ATOM 1803 C C . VAL A 1 226 ? 58.389 -0.203 -77.750 1.00 87.00 226 VAL A C 1
ATOM 1805 O O . VAL A 1 226 ? 59.253 0.113 -78.570 1.00 87.00 226 VAL A O 1
ATOM 1808 N N . ALA A 1 227 ? 58.480 -1.313 -77.013 1.00 83.56 227 ALA A N 1
ATOM 1809 C CA . ALA A 1 227 ? 59.591 -2.256 -77.117 1.00 83.56 227 ALA A CA 1
ATOM 1810 C C . ALA A 1 227 ? 59.684 -2.891 -78.517 1.00 83.56 227 ALA A C 1
ATOM 1812 O O . ALA A 1 227 ? 60.777 -2.994 -79.077 1.00 83.56 227 ALA A O 1
ATOM 1813 N N . TRP A 1 228 ? 58.547 -3.263 -79.116 1.00 80.25 228 TRP A N 1
ATOM 1814 C CA . TRP A 1 228 ? 58.493 -3.804 -80.478 1.00 80.25 228 TRP A CA 1
ATOM 1815 C C . TRP A 1 228 ? 58.900 -2.774 -81.544 1.00 80.25 228 TRP A C 1
ATOM 1817 O O . TRP A 1 228 ? 59.661 -3.100 -82.456 1.00 80.25 228 TRP A O 1
ATOM 1827 N N . GLY A 1 229 ? 58.457 -1.518 -81.408 1.00 77.50 229 GLY A N 1
ATOM 1828 C CA . GLY A 1 229 ? 58.881 -0.414 -82.277 1.00 77.50 229 GLY A CA 1
ATOM 1829 C C . GLY A 1 229 ? 60.394 -0.176 -82.226 1.00 77.50 229 GLY A C 1
ATOM 1830 O O . GLY A 1 229 ? 61.051 -0.160 -83.265 1.00 77.50 229 GLY A O 1
ATOM 1831 N N . GLY A 1 230 ? 60.970 -0.114 -81.020 1.00 72.12 230 GLY A N 1
ATOM 1832 C CA . GLY A 1 230 ? 62.416 0.046 -80.839 1.00 72.12 230 GLY A CA 1
ATOM 1833 C C . GLY A 1 230 ? 63.249 -1.111 -81.410 1.00 72.12 230 GLY A C 1
ATOM 1834 O O . GLY A 1 230 ? 64.340 -0.886 -81.934 1.00 72.12 230 GLY A O 1
ATOM 1835 N N . ALA A 1 231 ? 62.736 -2.346 -81.368 1.00 68.19 231 ALA A N 1
ATOM 1836 C CA . ALA A 1 231 ? 63.400 -3.504 -81.971 1.00 68.19 231 ALA A CA 1
ATOM 1837 C C . ALA A 1 231 ? 63.409 -3.455 -83.513 1.00 68.19 231 ALA A C 1
ATOM 1839 O O . ALA A 1 231 ? 64.405 -3.834 -84.134 1.00 68.19 231 ALA A O 1
ATOM 1840 N N . ASN A 1 232 ? 62.338 -2.957 -84.139 1.00 64.06 232 ASN A N 1
ATOM 1841 C CA . ASN A 1 232 ? 62.265 -2.802 -85.596 1.00 64.06 232 ASN A CA 1
ATOM 1842 C C . ASN A 1 232 ? 63.133 -1.644 -86.110 1.00 64.06 232 ASN A C 1
ATOM 1844 O O . ASN A 1 232 ? 63.775 -1.790 -87.151 1.00 64.06 232 ASN A O 1
ATOM 1848 N N . ASP A 1 233 ? 63.229 -0.540 -85.368 1.00 58.44 233 ASP A N 1
ATOM 1849 C CA . ASP A 1 233 ? 64.132 0.567 -85.713 1.00 58.44 233 ASP A CA 1
ATOM 1850 C C . ASP A 1 233 ? 65.611 0.148 -85.600 1.00 58.44 233 ASP A C 1
ATOM 1852 O O . ASP A 1 233 ? 66.437 0.505 -86.446 1.00 58.44 233 ASP A O 1
ATOM 1856 N N . ALA A 1 234 ? 65.947 -0.700 -84.620 1.00 58.97 234 ALA A N 1
ATOM 1857 C CA . ALA A 1 234 ? 67.272 -1.311 -84.515 1.00 58.97 234 ALA A CA 1
ATOM 1858 C C . ALA A 1 234 ? 67.578 -2.275 -85.682 1.00 58.97 234 ALA A C 1
ATOM 1860 O O . ALA A 1 234 ? 68.714 -2.322 -86.155 1.00 58.97 234 ALA A O 1
ATOM 1861 N N . ALA A 1 235 ? 66.578 -3.006 -86.189 1.00 57.16 235 ALA A N 1
ATOM 1862 C CA . ALA A 1 235 ? 66.726 -3.874 -87.360 1.00 57.16 235 ALA A CA 1
ATOM 1863 C C . ALA A 1 235 ? 66.849 -3.083 -88.681 1.00 57.16 235 ALA A C 1
ATOM 1865 O O . ALA A 1 235 ? 67.631 -3.466 -89.552 1.00 57.16 235 ALA A O 1
ATOM 1866 N N . ALA A 1 236 ? 66.148 -1.953 -88.823 1.00 55.12 236 ALA A N 1
ATOM 1867 C CA . ALA A 1 236 ? 66.259 -1.066 -89.986 1.00 55.12 236 ALA A CA 1
ATOM 1868 C C . ALA A 1 236 ? 67.636 -0.377 -90.082 1.00 55.12 236 ALA A C 1
ATOM 1870 O O . ALA A 1 236 ? 68.129 -0.127 -91.182 1.00 55.12 236 ALA A O 1
ATOM 1871 N N . SER A 1 237 ? 68.305 -0.141 -88.948 1.00 54.44 237 SER A N 1
ATOM 1872 C CA . SER A 1 237 ? 69.666 0.414 -88.903 1.00 54.44 237 SER A CA 1
ATOM 1873 C C . SER A 1 237 ? 70.781 -0.599 -89.232 1.00 54.44 237 SER A C 1
ATOM 1875 O O . SER A 1 237 ? 71.944 -0.202 -89.309 1.00 54.44 237 SER A O 1
ATOM 1877 N N . ALA A 1 238 ? 70.464 -1.886 -89.425 1.00 51.94 238 ALA A N 1
ATOM 1878 C CA . ALA A 1 238 ? 71.430 -2.941 -89.755 1.00 51.94 238 ALA A CA 1
ATOM 1879 C C . ALA A 1 238 ? 71.489 -3.290 -91.259 1.00 51.94 238 ALA A C 1
ATOM 1881 O O . ALA A 1 238 ? 72.177 -4.238 -91.646 1.00 51.94 238 ALA A O 1
ATOM 1882 N N . ALA A 1 239 ? 70.792 -2.543 -92.123 1.00 46.75 239 ALA A N 1
ATOM 1883 C CA . ALA A 1 239 ? 70.953 -2.667 -93.568 1.00 46.75 239 ALA A CA 1
ATOM 1884 C C . ALA A 1 239 ? 72.328 -2.103 -93.992 1.00 46.75 239 ALA A C 1
ATOM 1886 O O . ALA A 1 239 ? 72.641 -0.959 -93.646 1.00 46.75 239 ALA A O 1
ATOM 1887 N N . PRO A 1 240 ? 73.169 -2.863 -94.722 1.00 57.50 240 PRO A N 1
ATOM 1888 C CA . PRO A 1 240 ? 74.436 -2.342 -95.219 1.00 57.50 240 PRO A CA 1
ATOM 1889 C C . PRO A 1 240 ? 74.171 -1.162 -96.171 1.00 57.50 240 PRO A C 1
ATOM 1891 O O . PRO A 1 240 ? 73.204 -1.206 -96.940 1.00 57.50 240 PRO A O 1
ATOM 1894 N N . PRO A 1 241 ? 74.992 -0.099 -96.121 1.00 55.94 241 PRO A N 1
ATOM 1895 C CA . PRO A 1 241 ? 74.813 1.058 -96.986 1.00 55.94 241 PRO A CA 1
ATOM 1896 C C . PRO A 1 241 ? 74.880 0.624 -98.459 1.00 55.94 241 PRO A C 1
ATOM 1898 O O . PRO A 1 241 ? 75.720 -0.211 -98.799 1.00 55.94 241 PRO A O 1
ATOM 1901 N N . PRO A 1 242 ? 74.024 1.164 -99.345 1.00 52.97 242 PRO A N 1
ATOM 1902 C CA . PRO A 1 242 ? 74.166 0.924 -100.773 1.00 52.97 242 PRO A CA 1
ATOM 1903 C C . PRO A 1 242 ? 75.511 1.486 -101.244 1.00 52.97 242 PRO A C 1
ATOM 1905 O O . PRO A 1 242 ? 75.852 2.631 -100.930 1.00 52.97 242 PRO A O 1
ATOM 1908 N N . ASP A 1 243 ? 76.266 0.673 -101.984 1.00 56.06 243 ASP A N 1
ATOM 1909 C CA . ASP A 1 243 ? 77.533 1.086 -102.581 1.00 56.06 243 ASP A CA 1
ATOM 1910 C C . ASP A 1 243 ? 77.343 2.367 -103.416 1.00 56.06 243 ASP A C 1
ATOM 1912 O O . ASP A 1 243 ? 76.361 2.488 -104.163 1.00 56.06 243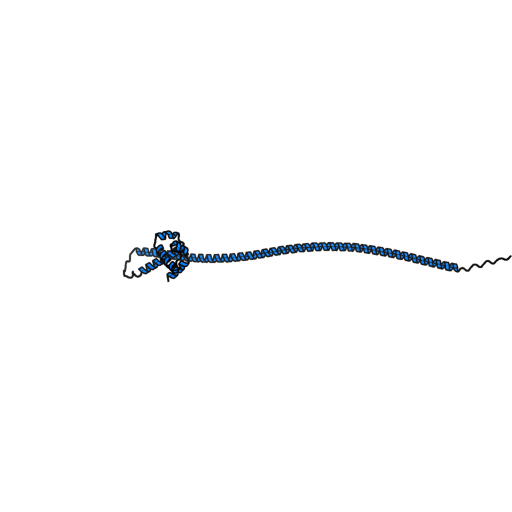 ASP A O 1
ATOM 1916 N N . PRO A 1 244 ? 78.260 3.346 -103.308 1.00 64.25 244 PRO A N 1
ATOM 1917 C CA . PRO A 1 244 ? 78.168 4.580 -104.070 1.00 64.25 244 PRO A CA 1
ATOM 1918 C C . PRO A 1 244 ? 78.284 4.294 -105.579 1.00 64.25 244 PRO A C 1
ATOM 1920 O O . PRO A 1 244 ? 79.119 3.485 -105.991 1.00 64.25 244 PRO A O 1
ATOM 1923 N N . PRO A 1 245 ? 77.492 4.971 -106.433 1.00 55.72 245 PRO A N 1
ATOM 1924 C CA . PRO A 1 245 ? 77.561 4.778 -107.875 1.00 55.72 245 PRO A CA 1
ATOM 1925 C C . PRO A 1 245 ? 78.926 5.219 -108.416 1.00 55.72 245 PRO A C 1
ATOM 1927 O O . PRO A 1 245 ? 79.349 6.362 -108.237 1.00 55.72 245 PRO A O 1
ATOM 1930 N N . THR A 1 246 ? 79.605 4.305 -109.111 1.00 54.34 246 THR A N 1
ATOM 1931 C CA . THR A 1 246 ? 80.815 4.577 -109.896 1.00 54.34 246 THR A CA 1
ATOM 1932 C C . THR A 1 246 ? 80.546 5.662 -110.944 1.00 54.34 246 THR A C 1
ATOM 1934 O O . THR A 1 246 ? 79.642 5.482 -111.765 1.00 54.34 246 THR A O 1
ATOM 1937 N N . PRO A 1 247 ? 81.323 6.760 -110.979 1.00 58.53 247 PRO A N 1
ATOM 1938 C CA . PRO A 1 247 ? 81.226 7.742 -112.048 1.00 58.53 247 PRO A CA 1
ATOM 1939 C C . PRO A 1 247 ? 81.794 7.170 -113.353 1.00 58.53 247 PRO A C 1
ATOM 1941 O O . PRO A 1 247 ? 82.950 6.753 -113.426 1.00 58.53 247 PRO A O 1
ATOM 1944 N N . THR A 1 248 ? 80.959 7.158 -114.388 1.00 48.41 248 THR A N 1
ATOM 1945 C CA . THR A 1 248 ? 81.331 6.866 -115.775 1.00 48.41 248 THR A CA 1
ATOM 1946 C C . THR A 1 248 ? 82.240 7.985 -116.308 1.00 48.41 248 THR A C 1
ATOM 1948 O O . THR A 1 248 ? 81.874 9.154 -116.173 1.00 48.41 248 THR A O 1
ATOM 1951 N N . PRO A 1 249 ? 83.405 7.674 -116.902 1.00 55.56 249 PRO A N 1
ATOM 1952 C CA . PRO A 1 249 ? 84.345 8.683 -117.380 1.00 55.56 249 PRO A CA 1
ATOM 1953 C C . PRO A 1 249 ? 83.905 9.294 -118.718 1.00 55.56 249 PRO A C 1
ATOM 1955 O O . PRO A 1 249 ? 83.428 8.583 -119.606 1.00 55.56 249 PRO A O 1
ATOM 1958 N N . ALA A 1 250 ? 84.142 10.598 -118.861 1.00 49.50 250 ALA A N 1
ATOM 1959 C CA . ALA A 1 250 ? 84.348 11.289 -120.131 1.00 49.50 250 ALA A CA 1
ATOM 1960 C C . ALA A 1 250 ? 85.699 12.008 -120.061 1.00 49.50 250 ALA A C 1
ATOM 1962 O O . ALA A 1 250 ? 85.985 12.584 -118.985 1.00 49.50 250 ALA A O 1
#

Foldseek 3Di:
DVVVVLVVLVVVDDLVLLCVLLVHDSPDPPVVSSVVSLVSLVVLLVDVVSVVCCVVHDPSSVVSSVVVVVVVVVVVVVVVVVPPPDDDDDDPDDPVVVVVVVVVVVVVVVVVVVVVVVVVVVVVVVVVVVVVVVVVVVVVVVVVVVVVVVVVVVVVVVVVVVVVVVVVVVVVVVVVVVVVVVVVVVVVVVVVVVVVVVVVVVVVVVVVVVVVVVVVVVVVVVVVVVVVVVVVVVVVVPDDDPDDDDDDDD

pLDDT: mean 80.82, std 18.24, range [41.84, 98.69]

Secondary structure (DSSP, 8-state):
-HHHHHHHHHTTS-HHHHHHHHT--TTS-HHHHHHHHHHHHHHHHH-HHHHGGGGGS-HHHHHHHHHHHHHHHHHHHHHHTTS--S--------THHHHHHHHHHHHHHHHHHHHHHHHHHHHHHHHHHHHHHHHHHHHHHHHHHHHHHHHHHHHHHHHHHHHHHHHHHHHHHHHHHHHHHHHHHHHHHHHHHHHHHHHHHHHHHHHHHHHHHHHHHHHHHHHHHHHHHHHHHHHHTTSPPPPPPPPPP-

Radius of gyration: 71.89 Å; chains: 1; bounding box: 140×45×217 Å

Organism: NCBI:txid233186